Protein AF-A0AAN7XAA5-F1 (afdb_monomer_lite)

InterPro domains:
  IPR008906 HAT, C-terminal dimerisation domain [PF05699] (70-136)
  IPR012337 Ribonuclease H-like superfamily [SSF53098] (80-137)

Foldseek 3Di:
DVVLLVVLLCVLQLLSDDLDQDQCPSLVSLVVLCVVCVVVCVVVVADSVCQSVLVSVLSVVCCVPQRNCSNVDDLVVSCVVCCVPRVRNNVSSVVSVPDDPDCVLVVVLVVQLCVCDDPVRPPDDPVRSVVSSCCVSVPDDPVPGDCVVVVVVCVPDPCNDDVPCVVVVVLVVVLVVVVVVVVVVVVVDDDPPPVVVVVVVSVVVSVVVVVVVVPDPDPDDPPPPPPPPDDDDDDDDDDDDDDDDDD

Organism: Eleginops maclovinus (NCBI:txid56733)

Secondary structure (DSSP, 8-state):
-HHHHHHHGGGG-GGGS-SS--TTTTHHHHHHHHHHTHHHHHHHT--HHHHHHHHHHHHHHHHHHHGGGGGG--HHHHHHHHTTT-HHHHHHHHHHHTS---THHHHHHHHHHHHHS-TT-----HHHHHHHHHHHHHSPPTTT--THHHHHHHHH-S--S-STTHHHHHHHHHHHHHHHHHHHHHTT---TTHHHHHHHHHHHHHHHHHHHHHHSS---SSTTSSSS-------------------

Radius of gyration: 32.75 Å; chains: 1; bounding box: 54×104×87 Å

Sequence (247 aa):
MGGEVLKATKIADMQSWPQEHEDDFGDDFIGVIIDHYREHFDNVGVDVSAIEAEWTSLKQALYENQGNKIHSMSWPSVFELYKSTFPNILHVIDLVLSLPAATSECERGFSQMKITKSQYRNRLKATTMTMLMTIQLHSEPTKDFDPSSAIHQWNQNHNRRPNFMEGRKKGRMAALEGAKQVQEEIDGVDGVDGAQMVAEAAGGAVVEAETKEINSDDSDWFTDMEDNVDSDDGEMEDRGLVGEDEE

Structure (mmCIF, N/CA/C/O backbone):
data_AF-A0AAN7XAA5-F1
#
_entry.id   AF-A0AAN7XAA5-F1
#
loop_
_atom_site.group_PDB
_atom_site.id
_atom_site.type_symbol
_atom_site.label_atom_id
_atom_site.label_alt_id
_atom_site.label_comp_id
_atom_site.label_asym_id
_atom_site.label_entity_id
_atom_site.label_seq_id
_atom_site.pdbx_PDB_ins_code
_atom_site.Cartn_x
_atom_site.Cartn_y
_atom_site.Cartn_z
_atom_site.occupancy
_atom_site.B_iso_or_equiv
_atom_site.auth_seq_id
_atom_site.auth_comp_id
_atom_site.auth_asym_id
_atom_site.auth_atom_id
_atom_site.pdbx_PDB_model_num
ATOM 1 N N . MET A 1 1 ? -16.359 -1.938 -9.067 1.00 53.69 1 MET A N 1
ATOM 2 C CA . MET A 1 1 ? -15.281 -2.621 -8.327 1.00 53.69 1 MET A CA 1
ATOM 3 C C . MET A 1 1 ? -14.135 -1.689 -7.947 1.00 53.69 1 MET A C 1
ATOM 5 O O . MET A 1 1 ? -14.021 -1.407 -6.767 1.00 53.69 1 MET A O 1
ATOM 9 N N . GLY A 1 2 ? -13.337 -1.116 -8.864 1.00 62.19 2 GLY A N 1
ATOM 10 C CA . GLY A 1 2 ? -12.173 -0.290 -8.458 1.00 62.19 2 GLY A CA 1
ATOM 11 C C . GLY A 1 2 ? -12.486 0.913 -7.544 1.00 62.19 2 GLY A C 1
ATOM 12 O O . GLY A 1 2 ? -11.756 1.187 -6.598 1.00 62.19 2 GLY A O 1
ATOM 13 N N . GLY A 1 3 ? -13.617 1.595 -7.759 1.00 75.75 3 GLY A N 1
ATOM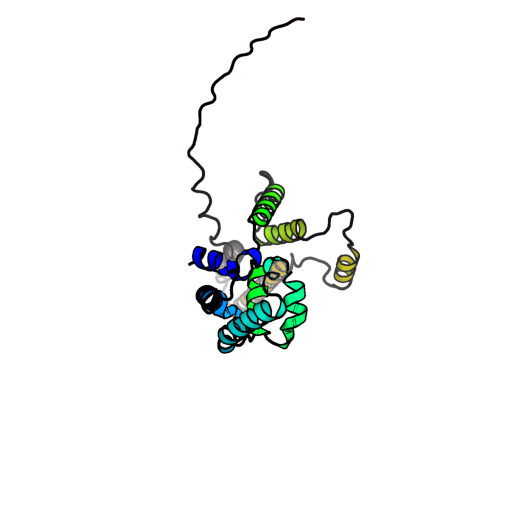 14 C CA . GLY A 1 3 ? -14.022 2.738 -6.927 1.00 75.75 3 GLY A CA 1
ATOM 15 C C . GLY A 1 3 ? -14.503 2.388 -5.511 1.00 75.75 3 GLY A C 1
ATOM 16 O O . GLY A 1 3 ? -14.571 3.276 -4.668 1.00 75.75 3 GLY A O 1
ATOM 17 N N . GLU A 1 4 ? -14.854 1.130 -5.235 1.00 82.81 4 GLU A N 1
ATOM 18 C CA . GLU A 1 4 ? -15.282 0.686 -3.896 1.00 82.81 4 GLU A CA 1
ATOM 19 C C . GLU A 1 4 ? -14.070 0.388 -3.015 1.00 82.81 4 GLU A C 1
ATOM 21 O O . GLU A 1 4 ? -14.033 0.817 -1.866 1.00 82.81 4 GLU A O 1
ATOM 26 N N . VAL A 1 5 ? -13.030 -0.221 -3.590 1.00 84.88 5 VAL A N 1
ATOM 27 C CA . VAL A 1 5 ? -11.747 -0.464 -2.914 1.00 84.88 5 VAL A CA 1
ATOM 28 C C . VAL A 1 5 ? -11.097 0.857 -2.499 1.00 84.88 5 VAL A C 1
ATOM 30 O O . VAL A 1 5 ? -10.680 1.006 -1.357 1.00 84.88 5 VAL A O 1
ATOM 33 N N . LEU A 1 6 ? -11.102 1.866 -3.378 1.00 83.31 6 LEU A N 1
ATOM 34 C CA . LEU A 1 6 ? -10.579 3.203 -3.057 1.00 83.31 6 LEU A CA 1
ATOM 35 C C . LEU A 1 6 ? -11.380 3.942 -1.978 1.00 83.31 6 LEU A C 1
ATOM 37 O O . LEU A 1 6 ? -10.860 4.854 -1.348 1.00 83.31 6 LEU A O 1
ATOM 41 N N . LYS A 1 7 ? -12.653 3.598 -1.769 1.00 85.56 7 LYS A N 1
ATOM 42 C CA . LYS A 1 7 ? -13.410 4.116 -0.621 1.00 85.56 7 LYS A CA 1
ATOM 43 C C . LYS A 1 7 ? -13.056 3.351 0.645 1.00 85.56 7 LYS A C 1
ATOM 45 O O . LYS A 1 7 ? -12.977 3.957 1.707 1.00 85.56 7 LYS A O 1
ATOM 50 N N . ALA A 1 8 ? -12.819 2.048 0.522 1.00 87.88 8 ALA A N 1
ATOM 51 C CA . ALA A 1 8 ? -12.442 1.191 1.631 1.00 87.88 8 ALA A CA 1
ATOM 52 C C . ALA A 1 8 ? -11.065 1.537 2.215 1.00 87.88 8 ALA A C 1
ATOM 54 O O . ALA A 1 8 ? -10.880 1.426 3.422 1.00 87.88 8 ALA A O 1
ATOM 55 N N . THR A 1 9 ? -10.130 2.066 1.417 1.00 87.25 9 THR A N 1
ATOM 56 C CA . THR A 1 9 ? -8.810 2.531 1.899 1.00 87.25 9 THR A CA 1
ATOM 57 C C . THR A 1 9 ? -8.902 3.640 2.954 1.00 87.25 9 THR A C 1
ATOM 59 O O . THR A 1 9 ? -7.947 3.864 3.697 1.00 87.25 9 THR A O 1
ATOM 62 N N . LYS A 1 10 ? -10.070 4.283 3.098 1.00 86.44 10 LYS A N 1
ATOM 63 C CA . LYS A 1 10 ? -10.379 5.250 4.157 1.00 86.44 10 LYS A CA 1
ATOM 64 C C . LYS A 1 10 ? -10.151 4.696 5.570 1.00 86.44 10 LYS A C 1
ATOM 66 O O . LYS A 1 10 ? -9.860 5.477 6.468 1.00 86.44 10 LYS A O 1
ATOM 71 N N . ILE A 1 11 ? -10.178 3.373 5.774 1.00 88.38 11 ILE A N 1
ATOM 72 C CA . ILE A 1 11 ? -9.818 2.763 7.070 1.00 88.38 11 ILE A CA 1
ATOM 73 C C . ILE A 1 11 ? -8.402 3.138 7.532 1.00 88.38 11 ILE A C 1
ATOM 75 O O . ILE A 1 11 ? -8.153 3.239 8.733 1.00 88.38 11 ILE A O 1
ATOM 79 N N . ALA A 1 12 ? -7.487 3.397 6.592 1.00 87.81 12 ALA A N 1
ATOM 80 C CA . ALA A 1 12 ? -6.123 3.818 6.880 1.00 87.81 12 ALA A CA 1
ATOM 81 C C . ALA A 1 12 ? -6.000 5.333 7.125 1.00 87.81 12 ALA A C 1
ATOM 83 O O . ALA A 1 12 ? -4.940 5.808 7.517 1.00 87.81 12 ALA A O 1
ATOM 84 N N . ASP A 1 13 ? -7.054 6.123 6.932 1.00 87.81 13 ASP A N 1
ATOM 85 C CA . ASP A 1 13 ? -7.043 7.536 7.297 1.00 87.81 13 ASP A CA 1
ATOM 86 C C . ASP A 1 13 ? -7.570 7.714 8.724 1.00 87.81 13 ASP A C 1
ATOM 88 O O . ASP A 1 13 ? -8.781 7.748 8.948 1.00 87.81 13 ASP A O 1
ATOM 92 N N . MET A 1 14 ? -6.662 7.881 9.691 1.00 84.81 14 MET A N 1
ATOM 93 C CA . MET A 1 14 ? -7.010 8.110 11.101 1.00 84.81 14 MET A CA 1
ATOM 94 C C . MET A 1 14 ? -7.823 9.393 11.332 1.00 84.81 14 MET A C 1
ATOM 96 O O . MET A 1 14 ? -8.508 9.509 12.349 1.00 84.81 14 MET A O 1
ATOM 100 N N . GLN A 1 15 ? -7.779 10.372 10.421 1.00 84.31 15 GLN A N 1
ATOM 101 C CA . GLN A 1 15 ? -8.607 11.580 10.531 1.00 84.31 15 GLN A CA 1
ATOM 102 C C . GLN A 1 15 ? -10.076 11.296 10.227 1.00 84.31 15 GLN A C 1
ATOM 104 O O . GLN A 1 15 ? -10.954 12.059 10.623 1.00 84.31 15 GLN A O 1
ATOM 109 N N . SER A 1 16 ? -10.341 10.196 9.531 1.00 84.56 16 SER A N 1
ATOM 110 C CA . SER A 1 16 ? -11.666 9.848 9.047 1.00 84.56 16 SER A CA 1
ATOM 111 C C . SER A 1 16 ? -12.468 8.939 9.980 1.00 84.56 16 SER A C 1
ATOM 113 O O . SER A 1 16 ? -13.626 8.630 9.686 1.00 84.56 16 SER A O 1
ATOM 115 N N . TRP A 1 17 ? -11.852 8.521 11.086 1.00 87.62 17 TRP A N 1
ATOM 116 C CA . TRP A 1 17 ? -12.466 7.684 12.110 1.00 87.62 17 TRP A CA 1
ATOM 117 C C . TRP A 1 17 ? -13.531 8.468 12.900 1.00 87.62 17 TRP A C 1
ATOM 119 O O . TRP A 1 17 ? -13.453 9.697 12.989 1.00 87.62 17 TRP A O 1
ATOM 129 N N . PRO A 1 18 ? -14.544 7.800 13.471 1.00 84.38 18 PRO A N 1
ATOM 130 C CA . PRO A 1 18 ? -15.566 8.468 14.271 1.00 84.38 18 PRO A CA 1
ATOM 131 C C . PRO A 1 18 ? -14.996 9.005 15.598 1.00 84.38 18 PRO A C 1
ATOM 133 O O . PRO A 1 18 ? -14.004 8.501 16.123 1.00 84.38 18 PRO A O 1
ATOM 136 N N . GLN A 1 19 ? -15.610 10.057 16.155 1.00 78.56 19 GLN A N 1
ATOM 137 C CA . GLN A 1 19 ? -15.174 10.634 17.441 1.00 78.56 19 GLN A CA 1
ATOM 138 C C . GLN A 1 19 ? -15.478 9.715 18.630 1.00 78.56 19 GLN A C 1
ATOM 140 O O . GLN A 1 19 ? -14.743 9.716 19.615 1.00 78.56 19 GLN A O 1
ATOM 145 N N . GLU A 1 20 ? -16.552 8.935 18.528 1.00 78.50 20 GLU A N 1
ATOM 146 C CA . GLU A 1 20 ? -16.947 7.919 19.500 1.00 78.50 20 GLU A CA 1
ATOM 147 C C . GLU A 1 20 ? -16.768 6.529 18.884 1.00 78.50 20 GLU A C 1
ATOM 149 O O . GLU A 1 20 ? -16.757 6.385 17.661 1.00 78.50 20 GLU A O 1
ATOM 154 N N . HIS A 1 21 ? -16.600 5.512 19.730 1.00 77.56 21 HIS A N 1
ATOM 155 C CA . HIS A 1 21 ? -16.476 4.133 19.269 1.00 77.56 21 HIS A CA 1
ATOM 156 C C . HIS A 1 21 ? -17.784 3.687 18.608 1.00 77.56 21 HIS A C 1
ATOM 158 O O . HIS A 1 21 ? -18.831 3.661 19.254 1.00 77.56 21 HIS A O 1
ATOM 164 N N . GLU A 1 22 ? -17.705 3.322 17.334 1.00 79.75 22 GLU A N 1
ATOM 165 C CA . GLU A 1 22 ? -18.800 2.722 16.580 1.00 79.75 22 GLU A CA 1
ATOM 166 C C . GLU A 1 22 ? -18.401 1.292 16.216 1.00 79.75 22 GLU A C 1
ATOM 168 O O . GLU A 1 22 ? -17.385 1.071 15.548 1.00 79.75 22 GLU A O 1
ATOM 173 N N . ASP A 1 23 ? -19.189 0.326 16.689 1.00 76.06 23 ASP A N 1
ATOM 174 C CA . ASP A 1 23 ? -18.851 -1.096 16.594 1.00 76.06 23 ASP A CA 1
ATOM 175 C C . ASP A 1 23 ? -18.738 -1.548 15.131 1.00 76.06 23 ASP A C 1
ATOM 177 O O . ASP A 1 23 ? -17.788 -2.249 14.793 1.00 76.06 23 ASP A O 1
ATOM 181 N N . ASP A 1 24 ? -19.607 -1.038 14.255 1.00 80.50 24 ASP A N 1
ATOM 182 C CA . ASP A 1 24 ? -19.703 -1.445 12.846 1.00 80.50 24 ASP A CA 1
ATOM 183 C C . ASP A 1 24 ? -18.773 -0.641 11.906 1.00 80.50 24 ASP A C 1
ATOM 185 O O . ASP A 1 24 ? -18.709 -0.891 10.698 1.00 80.50 24 ASP A O 1
ATOM 189 N N . PHE A 1 25 ? -18.036 0.359 12.415 1.00 83.62 25 PHE A N 1
ATOM 190 C CA . PHE A 1 25 ? -17.225 1.227 11.555 1.00 83.62 25 PHE A CA 1
ATOM 191 C C . PHE A 1 25 ? -16.103 0.446 10.858 1.00 83.62 25 PHE A C 1
ATOM 193 O O . PHE A 1 25 ? -15.208 -0.114 11.499 1.00 83.62 25 PHE A O 1
ATOM 200 N N . GLY A 1 26 ? -16.113 0.482 9.526 1.00 82.56 26 GLY A N 1
ATOM 201 C CA . GLY A 1 26 ? -15.047 -0.055 8.683 1.00 82.56 26 GLY A CA 1
ATOM 202 C C . GLY A 1 26 ? -15.094 -1.559 8.435 1.00 82.56 26 GLY A C 1
ATOM 203 O O . GLY A 1 26 ? -14.267 -2.046 7.667 1.00 82.56 26 GLY A O 1
ATOM 204 N N . ASP A 1 27 ? -16.069 -2.269 8.997 1.00 86.88 27 ASP A N 1
ATOM 205 C CA . ASP A 1 27 ? -16.211 -3.718 8.824 1.00 86.88 27 ASP A CA 1
ATOM 206 C C . ASP A 1 27 ? -16.538 -4.054 7.357 1.00 86.88 27 ASP A C 1
ATOM 208 O O . ASP A 1 27 ? -1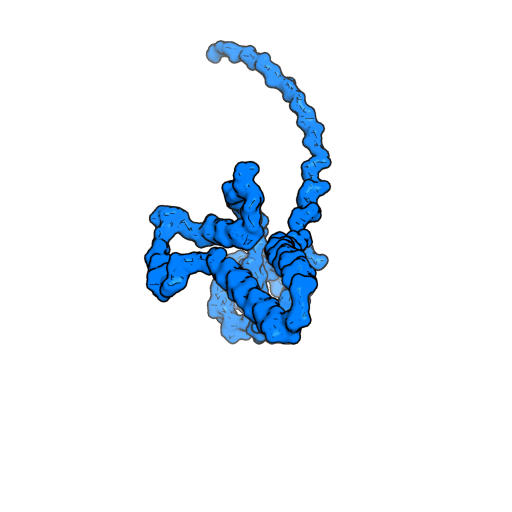5.848 -4.857 6.724 1.00 86.88 27 ASP A O 1
ATOM 212 N N . ASP A 1 28 ? -17.478 -3.315 6.756 1.00 87.56 28 ASP A N 1
ATOM 213 C CA . ASP A 1 28 ? -17.788 -3.403 5.321 1.00 87.56 28 ASP A CA 1
ATOM 214 C C . ASP A 1 28 ? -16.560 -3.102 4.442 1.00 87.56 28 ASP A C 1
ATOM 216 O O . ASP A 1 28 ? -16.342 -3.734 3.406 1.00 87.56 28 ASP A O 1
ATOM 220 N N . PHE A 1 29 ? -15.729 -2.135 4.847 1.00 88.50 29 PHE A N 1
ATOM 221 C CA . PHE A 1 29 ? -14.531 -1.752 4.096 1.00 88.50 29 PHE A CA 1
ATOM 222 C C . PHE A 1 29 ? -13.460 -2.842 4.139 1.00 88.50 29 PHE A C 1
ATOM 224 O O . PHE A 1 29 ? -12.824 -3.117 3.121 1.00 88.50 29 PHE A O 1
ATOM 231 N N . ILE A 1 30 ? -13.288 -3.497 5.285 1.00 89.50 30 ILE A N 1
ATOM 232 C CA . ILE A 1 30 ? -12.371 -4.629 5.423 1.00 89.50 30 ILE A CA 1
ATOM 233 C C . ILE A 1 30 ? -12.827 -5.795 4.557 1.00 89.50 30 ILE A C 1
ATOM 235 O O . ILE A 1 30 ? -12.002 -6.345 3.829 1.00 89.50 30 ILE A O 1
ATOM 239 N N . GLY A 1 31 ? -14.125 -6.106 4.548 1.00 89.00 31 GLY A N 1
ATOM 240 C CA . GLY A 1 31 ? -14.683 -7.128 3.663 1.00 89.00 31 GLY A CA 1
ATOM 241 C C . GLY A 1 31 ? -14.349 -6.868 2.190 1.00 89.00 31 GLY A C 1
ATOM 242 O O . GLY A 1 31 ? -13.876 -7.765 1.493 1.00 89.00 31 GLY A O 1
ATOM 243 N N . VAL A 1 32 ? -14.496 -5.618 1.730 1.00 91.19 32 VAL A N 1
ATOM 244 C CA . VAL A 1 3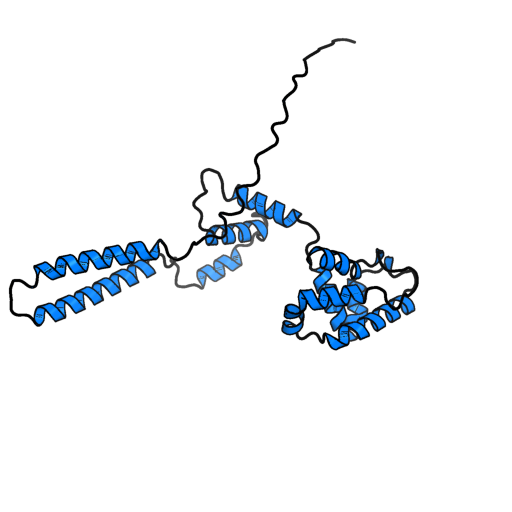2 ? -14.155 -5.213 0.352 1.00 91.19 32 VAL A CA 1
ATOM 245 C C . VAL A 1 32 ? -12.659 -5.372 0.050 1.00 91.19 32 VAL A C 1
ATOM 247 O O . VAL A 1 32 ? -12.298 -5.828 -1.036 1.00 91.19 32 VAL A O 1
ATOM 250 N N . ILE A 1 33 ? -11.774 -5.005 0.982 1.00 90.44 33 ILE A N 1
ATOM 251 C CA . ILE A 1 33 ? -10.316 -5.105 0.787 1.00 90.44 33 ILE A CA 1
ATOM 252 C C . ILE A 1 33 ? -9.868 -6.569 0.773 1.00 90.44 33 ILE A C 1
ATOM 254 O O . ILE A 1 33 ? -9.072 -6.956 -0.083 1.00 90.44 33 ILE A O 1
ATOM 258 N N . ILE A 1 34 ? -10.392 -7.385 1.689 1.00 89.88 34 ILE A N 1
ATOM 259 C CA . ILE A 1 34 ? -10.107 -8.821 1.761 1.00 89.88 34 ILE A CA 1
ATOM 260 C C . ILE A 1 34 ? -10.542 -9.519 0.475 1.00 89.88 34 ILE A C 1
ATOM 262 O O . ILE A 1 34 ? -9.771 -10.299 -0.079 1.00 89.88 34 ILE A O 1
ATOM 266 N N . ASP A 1 35 ? -11.752 -9.235 -0.013 1.00 91.19 35 ASP A N 1
ATOM 267 C CA . ASP A 1 35 ? -12.264 -9.855 -1.236 1.00 91.19 35 ASP A CA 1
ATOM 268 C C . ASP A 1 35 ? -11.423 -9.457 -2.457 1.00 91.19 35 ASP A C 1
ATOM 270 O O . ASP A 1 35 ? -11.054 -10.306 -3.269 1.00 91.19 35 ASP A O 1
ATOM 274 N N . HIS A 1 36 ? -11.024 -8.183 -2.544 1.00 90.44 36 HIS A N 1
ATOM 275 C CA . HIS A 1 36 ? -10.222 -7.685 -3.659 1.00 90.44 36 HIS A CA 1
ATOM 276 C C . HIS A 1 36 ? -8.781 -8.222 -3.675 1.00 90.44 36 HIS A C 1
ATOM 278 O O . HIS A 1 36 ? -8.254 -8.517 -4.747 1.00 90.44 36 HIS A O 1
ATOM 284 N N . TYR A 1 37 ? -8.141 -8.361 -2.509 1.00 88.62 37 TYR A N 1
ATOM 285 C CA . TYR A 1 37 ? -6.741 -8.788 -2.381 1.00 88.62 37 TYR A CA 1
ATOM 286 C C . TYR A 1 37 ? -6.580 -10.221 -1.847 1.00 88.62 37 TYR A C 1
ATOM 288 O O . TYR A 1 37 ? -5.515 -10.574 -1.340 1.00 88.62 37 TYR A O 1
ATOM 296 N N . ARG A 1 38 ? -7.603 -11.074 -1.985 1.00 87.06 38 ARG A N 1
ATOM 297 C CA . ARG A 1 38 ? -7.608 -12.457 -1.473 1.00 87.06 38 ARG A CA 1
ATOM 298 C C . ARG A 1 38 ? -6.348 -13.244 -1.847 1.00 87.06 38 ARG A C 1
ATOM 300 O O . ARG A 1 38 ? -5.707 -13.822 -0.975 1.00 87.06 38 ARG A O 1
ATOM 307 N N . GLU A 1 39 ? -5.949 -13.204 -3.118 1.00 88.56 39 GLU A N 1
ATOM 308 C CA . GLU A 1 39 ? -4.751 -13.910 -3.596 1.00 88.56 39 GLU A CA 1
ATOM 309 C C . GLU A 1 39 ? -3.470 -13.432 -2.899 1.00 88.56 39 GLU A C 1
ATOM 311 O O . GLU A 1 39 ? -2.556 -14.215 -2.648 1.00 88.56 39 GLU A O 1
ATOM 316 N N . HIS A 1 40 ? -3.381 -12.142 -2.571 1.00 87.69 40 HIS A N 1
ATOM 317 C CA . HIS A 1 40 ? -2.231 -11.597 -1.861 1.00 87.69 40 HIS A CA 1
ATOM 318 C C . HIS A 1 40 ? -2.168 -12.133 -0.425 1.00 87.69 40 HIS A C 1
ATOM 320 O O . HIS A 1 40 ? -1.110 -12.585 0.010 1.00 87.69 40 HIS A O 1
ATOM 326 N N . PHE A 1 41 ? -3.299 -12.152 0.284 1.00 87.25 41 PHE A N 1
ATOM 327 C CA . PHE A 1 41 ? -3.360 -12.656 1.657 1.00 87.25 41 PHE A CA 1
ATOM 328 C C . PHE A 1 41 ? -3.066 -14.159 1.751 1.00 87.25 41 PHE A C 1
ATOM 330 O O . PHE A 1 41 ? -2.318 -14.569 2.643 1.00 87.25 41 PHE A O 1
ATOM 337 N N . ASP A 1 42 ? -3.546 -14.954 0.790 1.00 85.81 42 ASP A N 1
ATOM 338 C CA . ASP A 1 42 ? -3.255 -16.392 0.707 1.00 85.81 42 ASP A CA 1
ATOM 339 C C . ASP A 1 42 ? -1.751 -16.661 0.505 1.00 85.81 42 ASP A C 1
ATOM 341 O O . ASP A 1 42 ? -1.186 -17.574 1.108 1.00 85.81 42 ASP A O 1
ATOM 345 N N . ASN A 1 43 ? -1.074 -15.836 -0.302 1.00 85.88 43 ASN A N 1
ATOM 346 C CA . ASN A 1 43 ? 0.363 -15.964 -0.561 1.00 85.88 43 ASN A CA 1
ATOM 347 C C . ASN A 1 43 ? 1.235 -15.563 0.639 1.00 85.88 43 ASN A C 1
ATOM 349 O O . ASN A 1 43 ? 2.307 -16.134 0.843 1.00 85.88 43 ASN A O 1
ATOM 353 N N . VAL A 1 44 ? 0.797 -14.572 1.417 1.00 84.06 44 VAL A N 1
ATOM 354 C CA . VAL A 1 44 ? 1.523 -14.080 2.599 1.00 84.06 44 VAL A CA 1
ATOM 355 C C . VAL A 1 44 ? 1.247 -14.948 3.837 1.00 84.06 44 VAL A C 1
ATOM 357 O O . VAL A 1 44 ? 2.040 -14.947 4.779 1.00 84.06 44 VAL A O 1
ATOM 360 N N . GLY A 1 45 ? 0.174 -15.747 3.824 1.00 83.62 45 GLY A N 1
ATOM 361 C CA . GLY A 1 45 ? -0.216 -16.614 4.938 1.00 83.62 45 GLY A CA 1
ATOM 362 C C . GLY A 1 45 ? -0.924 -15.861 6.067 1.00 83.62 45 GLY A C 1
ATOM 363 O O . GLY A 1 45 ? -0.783 -16.231 7.232 1.00 83.62 45 GLY A O 1
ATOM 364 N N . VAL A 1 46 ? -1.648 -14.791 5.727 1.00 86.19 46 VAL A N 1
ATOM 365 C CA . VAL A 1 46 ? -2.467 -14.015 6.669 1.00 86.19 46 VAL A CA 1
ATOM 366 C C . VAL A 1 46 ? -3.752 -14.787 6.970 1.00 86.19 46 VAL A C 1
ATOM 368 O O . VAL A 1 46 ? -4.418 -15.269 6.054 1.00 86.19 46 VAL A O 1
ATOM 371 N N . ASP A 1 47 ? -4.127 -14.898 8.246 1.00 87.12 47 ASP A N 1
ATOM 372 C CA . ASP A 1 47 ? -5.376 -15.561 8.632 1.00 87.12 47 ASP A CA 1
ATOM 373 C C . ASP A 1 47 ? -6.568 -14.624 8.420 1.00 87.12 47 ASP A C 1
ATOM 375 O O . ASP A 1 47 ? -6.917 -13.820 9.284 1.00 87.12 47 ASP A O 1
ATOM 379 N N . VAL A 1 48 ? -7.208 -14.759 7.258 1.00 85.62 48 VAL A N 1
ATOM 380 C CA . VAL A 1 48 ? -8.371 -13.957 6.860 1.00 85.62 48 VAL A CA 1
ATOM 381 C C . VAL A 1 48 ? -9.529 -14.073 7.855 1.00 85.62 48 VAL A C 1
ATOM 383 O O . VAL A 1 48 ? -10.247 -13.100 8.071 1.00 85.62 48 VAL A O 1
ATOM 386 N N . SER A 1 49 ? -9.694 -15.230 8.504 1.00 85.50 49 SER A N 1
ATOM 387 C CA . SER A 1 49 ? -10.791 -15.446 9.455 1.00 85.50 49 SER A CA 1
ATOM 388 C C . SER A 1 49 ? -10.603 -14.695 10.776 1.00 85.50 49 SER A C 1
ATOM 390 O O . SER A 1 49 ? -11.582 -14.396 11.459 1.00 85.50 49 SER A O 1
ATOM 392 N N . ALA A 1 50 ? -9.358 -14.352 11.117 1.00 88.25 50 ALA A N 1
ATOM 393 C CA . ALA A 1 50 ? -9.023 -13.596 12.317 1.00 88.25 50 ALA A CA 1
ATOM 394 C C . ALA A 1 50 ? -9.099 -12.073 12.113 1.00 88.25 50 ALA A C 1
ATOM 396 O O . ALA A 1 50 ? -9.211 -11.346 13.098 1.00 88.25 50 ALA A O 1
ATOM 397 N N . ILE A 1 51 ? -9.064 -11.577 10.866 1.00 89.12 51 ILE A N 1
ATOM 398 C CA . ILE A 1 51 ? -8.964 -10.135 10.569 1.00 89.12 51 ILE A CA 1
ATOM 399 C C . ILE A 1 51 ? -10.132 -9.343 11.163 1.00 89.12 51 ILE A C 1
ATOM 401 O O . ILE A 1 51 ? -9.901 -8.301 11.770 1.00 89.12 51 ILE A O 1
ATOM 405 N N . GLU A 1 52 ? -11.368 -9.823 11.019 1.00 88.75 52 GLU A N 1
ATOM 406 C CA . GLU A 1 52 ? -12.553 -9.121 11.534 1.00 88.75 52 GLU A CA 1
ATOM 407 C C . GLU A 1 52 ? -12.502 -8.988 13.065 1.00 88.75 52 GLU A C 1
ATOM 409 O O . GLU A 1 52 ? -12.662 -7.897 13.608 1.00 88.75 52 GLU A O 1
ATOM 414 N N . ALA A 1 53 ? -12.175 -10.074 13.773 1.00 89.69 53 ALA A N 1
ATOM 415 C CA . ALA A 1 53 ? -12.058 -10.062 15.231 1.00 89.69 53 ALA A CA 1
ATOM 416 C C . ALA A 1 53 ? -10.881 -9.197 15.722 1.00 89.69 53 ALA A C 1
ATOM 418 O O . ALA A 1 53 ? -10.993 -8.484 16.728 1.00 89.69 53 ALA A O 1
ATOM 419 N N . GLU A 1 54 ? -9.747 -9.246 15.018 1.00 92.62 54 GLU A N 1
ATOM 420 C CA . GLU A 1 54 ? -8.592 -8.388 15.288 1.00 92.62 54 GLU A CA 1
ATOM 421 C C . GLU A 1 54 ? -8.909 -6.914 15.045 1.00 92.62 54 GLU A C 1
ATOM 423 O O . GLU A 1 54 ? -8.465 -6.068 15.817 1.00 92.62 54 GLU A O 1
ATOM 428 N N . TRP A 1 55 ? -9.699 -6.593 14.021 1.00 91.69 55 TRP A N 1
ATOM 429 C CA . TRP A 1 55 ? -10.127 -5.229 13.744 1.00 91.69 55 TRP A CA 1
ATOM 430 C C . TRP A 1 55 ? -10.999 -4.661 14.857 1.00 91.69 55 TRP A C 1
ATOM 432 O O . TRP A 1 55 ? -10.708 -3.573 15.358 1.00 91.69 55 TRP A O 1
ATOM 442 N N . THR A 1 56 ? -12.016 -5.401 15.306 1.00 90.88 56 THR A N 1
ATOM 443 C CA . THR A 1 56 ? -12.846 -4.986 16.446 1.00 90.88 56 THR A CA 1
ATOM 444 C C . THR A 1 56 ? -11.991 -4.769 17.696 1.00 90.88 56 THR A C 1
ATOM 446 O O . THR A 1 56 ? -12.125 -3.755 18.380 1.00 90.88 56 THR A O 1
ATOM 449 N N . SER A 1 57 ? -11.044 -5.675 17.954 1.00 90.38 57 SER A N 1
ATOM 450 C CA . SER A 1 57 ? -10.139 -5.584 19.106 1.00 90.38 57 SER A CA 1
ATOM 451 C C . SER A 1 57 ? -9.171 -4.398 19.004 1.00 90.38 57 SER A C 1
ATOM 453 O O . SER A 1 57 ? -8.906 -3.724 20.001 1.00 90.38 57 SER A O 1
ATOM 455 N N . LEU A 1 58 ? -8.653 -4.112 17.805 1.00 89.81 58 LEU A N 1
ATOM 456 C CA . LEU A 1 58 ? -7.774 -2.976 17.539 1.00 89.81 58 LEU A CA 1
ATOM 457 C C . LEU A 1 58 ? -8.521 -1.651 17.720 1.00 89.81 58 LEU A C 1
ATOM 459 O O . LEU A 1 58 ? -7.990 -0.757 18.380 1.00 89.81 58 LEU A O 1
ATOM 463 N N . LYS A 1 59 ? -9.747 -1.533 17.185 1.00 89.75 59 LYS A N 1
ATOM 464 C CA . LYS A 1 59 ? -10.620 -0.369 17.406 1.00 89.75 59 LYS A CA 1
ATOM 465 C C . LYS A 1 59 ? -10.786 -0.128 18.903 1.00 89.75 59 LYS A C 1
ATOM 467 O O . LYS A 1 59 ? -10.411 0.937 19.393 1.00 89.75 59 LYS A O 1
ATOM 472 N N . GLN A 1 60 ? -11.238 -1.141 19.639 1.00 89.00 60 GLN A N 1
ATOM 473 C CA . GLN A 1 60 ? -11.445 -1.038 21.080 1.00 89.00 60 GLN A CA 1
ATOM 474 C C . GLN A 1 60 ? -10.170 -0.594 21.815 1.00 89.00 60 GLN A C 1
ATOM 476 O O . GLN A 1 60 ? -10.200 0.380 22.567 1.00 89.00 60 GLN A O 1
ATOM 481 N N . ALA A 1 61 ? -9.026 -1.227 21.541 1.00 88.00 61 ALA A N 1
ATOM 482 C CA . ALA A 1 61 ? -7.757 -0.881 22.178 1.00 88.00 61 ALA A CA 1
ATOM 483 C C . ALA A 1 61 ? -7.292 0.555 21.867 1.00 88.00 61 ALA A C 1
ATOM 485 O O . ALA A 1 61 ? -6.700 1.219 22.723 1.00 88.00 61 ALA A O 1
ATOM 486 N N . LEU A 1 62 ? -7.553 1.059 20.656 1.00 87.44 62 LEU A N 1
ATOM 487 C CA . LEU A 1 62 ? -7.227 2.433 20.270 1.00 87.44 62 LEU A CA 1
ATOM 488 C C . LEU A 1 62 ? -8.118 3.450 20.996 1.00 87.44 62 LEU A C 1
ATOM 490 O O . LEU A 1 62 ? -7.594 4.415 21.558 1.00 87.44 62 LEU A O 1
ATOM 494 N N . TYR A 1 63 ? -9.433 3.221 21.051 1.00 86.50 63 TYR A N 1
ATOM 495 C CA . TYR A 1 63 ? -10.365 4.112 21.754 1.00 86.50 63 TYR A CA 1
ATOM 496 C C . TYR A 1 63 ? -10.177 4.084 23.275 1.00 86.50 63 TYR A C 1
ATOM 498 O O . TYR A 1 63 ? -10.220 5.143 23.901 1.00 86.50 63 TYR A O 1
ATOM 506 N N . GLU A 1 64 ? -9.880 2.929 23.874 1.00 85.56 64 GLU A N 1
ATOM 507 C CA . GLU A 1 64 ? -9.610 2.820 25.314 1.00 85.56 64 GLU A CA 1
ATOM 508 C C . GLU A 1 64 ? -8.310 3.526 25.724 1.00 85.56 64 GLU A C 1
ATOM 510 O O . GLU A 1 64 ? -8.279 4.245 26.724 1.00 85.56 64 GLU A O 1
ATOM 515 N N . ASN A 1 65 ? -7.232 3.357 24.950 1.00 82.06 65 ASN A N 1
ATOM 516 C CA . ASN A 1 65 ? -5.923 3.901 25.320 1.00 82.06 65 ASN A CA 1
ATOM 517 C C . ASN A 1 65 ? -5.743 5.376 24.942 1.00 82.06 65 ASN A C 1
ATOM 519 O O . ASN A 1 65 ? -4.984 6.089 25.601 1.00 82.06 65 ASN A O 1
ATOM 523 N N . GLN A 1 66 ? -6.378 5.835 23.861 1.00 78.94 66 GLN A N 1
ATOM 524 C CA . GLN A 1 66 ? -6.088 7.144 23.263 1.00 78.94 66 GLN A CA 1
ATOM 525 C C . GLN A 1 66 ? -7.308 8.063 23.202 1.00 78.94 66 GLN A C 1
ATOM 527 O O . GLN A 1 66 ? -7.135 9.285 23.123 1.00 78.94 66 GLN A O 1
ATOM 532 N N . GLY A 1 67 ? -8.526 7.516 23.281 1.00 76.88 67 GLY A N 1
ATOM 533 C CA . GLY A 1 67 ? -9.777 8.270 23.192 1.00 76.88 67 GLY A CA 1
ATOM 534 C C . GLY A 1 67 ? -9.763 9.247 22.015 1.00 76.88 67 GLY A C 1
ATOM 535 O O . GLY A 1 67 ? -9.437 8.890 20.888 1.00 76.88 67 GLY A O 1
ATOM 536 N N . ASN A 1 68 ? -9.999 10.529 22.292 1.00 70.94 68 ASN A N 1
ATOM 537 C CA . ASN A 1 68 ? -10.070 11.571 21.259 1.00 70.94 68 ASN A CA 1
ATOM 538 C C . ASN A 1 68 ? -8.721 11.902 20.579 1.00 70.94 68 ASN A C 1
ATOM 540 O O . ASN A 1 68 ? -8.678 12.761 19.699 1.00 70.94 68 ASN A O 1
ATOM 544 N N . LYS A 1 69 ? -7.601 11.283 20.986 1.00 80.31 69 LYS A N 1
ATOM 545 C CA . LYS A 1 69 ? -6.269 11.523 20.395 1.00 80.31 69 LYS A CA 1
ATOM 546 C C . LYS A 1 69 ? -5.953 10.636 19.190 1.00 80.31 69 LYS A C 1
ATOM 548 O O . LYS A 1 69 ? -4.891 10.823 18.597 1.00 80.31 69 LYS A O 1
ATOM 553 N N . ILE A 1 70 ? -6.849 9.727 18.798 1.00 81.56 70 ILE A N 1
ATOM 554 C CA . ILE A 1 70 ? -6.651 8.831 17.645 1.00 81.56 70 ILE A CA 1
ATOM 555 C C . ILE A 1 70 ? -6.300 9.620 16.375 1.00 81.56 70 ILE A C 1
ATOM 557 O O . ILE A 1 70 ? -5.338 9.283 15.695 1.00 81.56 70 ILE A O 1
ATOM 561 N N . HIS A 1 71 ? -6.972 10.746 16.114 1.00 82.75 71 HIS A N 1
ATOM 562 C CA . HIS A 1 71 ? -6.711 11.586 14.933 1.00 82.75 71 HIS A CA 1
ATOM 563 C C . HIS A 1 71 ? -5.306 12.209 14.881 1.00 82.75 71 HIS A C 1
ATOM 565 O O . HIS A 1 71 ? -4.897 12.718 13.841 1.00 82.75 71 HIS A O 1
ATOM 571 N N . SER A 1 72 ? -4.590 12.246 16.008 1.00 84.38 72 SER A N 1
ATOM 572 C CA . SER A 1 72 ? -3.219 12.769 16.099 1.00 84.38 72 SER A CA 1
ATOM 573 C C . SER A 1 72 ? -2.163 11.664 16.141 1.00 84.38 72 SER A C 1
ATOM 575 O O . SER A 1 72 ? -0.975 11.967 16.254 1.00 84.38 72 SER A O 1
ATOM 577 N N . MET A 1 73 ? -2.571 10.394 16.096 1.00 83.62 73 MET A N 1
ATOM 578 C CA . MET A 1 73 ? -1.633 9.282 16.042 1.00 83.62 73 MET A CA 1
ATOM 579 C C . MET A 1 73 ? -1.033 9.119 14.649 1.00 83.62 73 MET A C 1
ATOM 581 O O . MET A 1 73 ? -1.543 9.606 13.643 1.00 83.62 73 MET A O 1
ATOM 585 N N . SER A 1 74 ? 0.089 8.410 14.616 1.00 88.31 74 SER A N 1
ATOM 586 C CA . SER A 1 74 ? 0.726 7.960 13.392 1.00 88.31 74 SER A CA 1
ATOM 587 C C . SER A 1 74 ? 0.662 6.436 13.326 1.00 88.31 74 SER A C 1
ATOM 589 O O . SER A 1 74 ? 0.793 5.750 14.346 1.00 88.31 74 SER A O 1
ATOM 591 N N . TRP A 1 75 ? 0.487 5.894 12.119 1.00 90.56 75 TRP A N 1
ATOM 592 C CA . TRP A 1 75 ? 0.523 4.448 11.903 1.00 90.56 75 TRP A CA 1
ATOM 593 C C . TRP A 1 75 ? 1.801 3.787 12.423 1.00 90.56 75 TRP A C 1
ATOM 595 O O . TRP A 1 75 ? 1.660 2.783 13.110 1.00 90.56 75 TRP A O 1
ATOM 605 N N . PRO A 1 76 ? 3.019 4.336 12.232 1.00 90.69 76 PRO A N 1
ATOM 606 C CA . PRO A 1 76 ? 4.235 3.735 12.784 1.00 90.69 76 PRO A CA 1
ATOM 607 C C . PRO A 1 76 ? 4.156 3.432 14.286 1.00 90.69 76 PRO A C 1
ATOM 609 O O . PRO A 1 76 ? 4.549 2.346 14.706 1.00 90.69 76 PRO A O 1
ATOM 612 N N . SER A 1 77 ? 3.576 4.336 15.084 1.00 88.19 77 SER A N 1
ATOM 613 C CA . SER A 1 77 ? 3.374 4.102 16.518 1.00 88.19 77 SER A CA 1
ATOM 614 C C . SER A 1 77 ? 2.368 2.977 16.776 1.00 88.19 77 SER A C 1
ATOM 616 O O . SER A 1 77 ? 2.583 2.140 17.646 1.00 88.19 77 SER A O 1
ATOM 618 N N . VAL A 1 78 ? 1.274 2.917 16.011 1.00 88.50 78 VAL A N 1
ATOM 619 C CA . VAL A 1 78 ? 0.278 1.833 16.119 1.00 88.50 78 VAL A CA 1
ATOM 620 C C . VAL A 1 78 ? 0.894 0.482 15.743 1.00 88.50 78 VAL A C 1
ATOM 622 O O . VAL A 1 78 ? 0.687 -0.501 16.453 1.00 88.50 78 VAL A O 1
ATOM 625 N N . PHE A 1 79 ? 1.715 0.436 14.692 1.00 90.88 79 PHE A N 1
ATOM 626 C CA . PHE A 1 79 ? 2.469 -0.758 14.319 1.00 90.88 79 PHE A CA 1
ATOM 627 C C . PHE A 1 79 ? 3.421 -1.191 15.439 1.00 90.88 79 PHE A C 1
ATOM 629 O O . PHE A 1 79 ? 3.471 -2.370 15.765 1.00 90.88 79 PHE A O 1
ATOM 636 N N . GLU A 1 80 ? 4.148 -0.273 16.073 1.00 90.31 80 GLU A N 1
ATOM 637 C CA . GLU A 1 80 ? 5.063 -0.634 17.161 1.00 90.31 80 GLU A CA 1
ATOM 638 C C . GLU A 1 80 ? 4.332 -1.210 18.385 1.00 90.31 80 GLU A C 1
ATOM 640 O O . GLU A 1 80 ? 4.791 -2.196 18.963 1.00 90.31 80 GLU A O 1
ATOM 645 N N . LEU A 1 81 ? 3.172 -0.651 18.750 1.00 87.31 81 LEU A N 1
ATOM 646 C CA . LEU A 1 81 ? 2.402 -1.113 19.910 1.00 87.31 81 LEU A CA 1
ATOM 647 C C . LEU A 1 81 ? 1.638 -2.423 19.672 1.00 87.31 81 LEU A C 1
ATOM 649 O O . LEU A 1 81 ? 1.523 -3.228 20.596 1.00 87.31 81 LEU A O 1
ATOM 653 N N . TYR A 1 82 ? 1.089 -2.633 18.473 1.00 88.62 82 TYR A N 1
ATOM 654 C CA . TYR A 1 82 ? 0.096 -3.689 18.242 1.00 88.62 82 TYR A CA 1
ATOM 655 C C . TYR A 1 82 ? 0.532 -4.785 17.265 1.00 88.62 82 TYR A C 1
ATOM 657 O O . TYR A 1 82 ? -0.182 -5.777 17.131 1.00 88.62 82 TYR A O 1
ATOM 665 N N . LYS A 1 83 ? 1.714 -4.694 16.638 1.00 87.81 83 LYS A N 1
ATOM 666 C CA . LYS A 1 83 ? 2.199 -5.701 15.668 1.00 87.81 83 LYS A CA 1
ATOM 667 C C . LYS A 1 83 ? 2.292 -7.122 16.215 1.00 87.81 83 LYS A C 1
ATOM 669 O O . LYS A 1 83 ? 2.096 -8.065 15.458 1.00 87.81 83 LYS A O 1
ATOM 674 N N . SER A 1 84 ? 2.579 -7.296 17.504 1.00 87.94 84 SER A N 1
ATOM 675 C CA . SER A 1 84 ? 2.591 -8.623 18.135 1.00 87.94 84 SER A CA 1
ATOM 676 C C . SER A 1 84 ? 1.203 -9.139 18.514 1.00 87.94 84 SER A C 1
ATOM 678 O O . SER A 1 84 ? 1.049 -10.335 18.734 1.00 87.94 84 SER A O 1
ATOM 680 N N . THR A 1 85 ? 0.228 -8.242 18.652 1.00 88.50 85 THR A N 1
ATOM 681 C CA . THR A 1 85 ? -1.103 -8.551 19.192 1.00 88.50 85 THR A CA 1
ATOM 682 C C . THR A 1 85 ? -2.115 -8.767 18.073 1.00 88.50 85 THR A C 1
ATOM 684 O O . THR A 1 85 ? -2.907 -9.697 18.154 1.00 88.50 85 THR A O 1
ATOM 687 N N . PHE A 1 86 ? -2.057 -7.941 17.023 1.00 90.75 86 PHE A N 1
ATOM 688 C CA . PHE A 1 86 ? -2.999 -7.937 15.900 1.00 90.75 86 PHE A CA 1
ATOM 689 C C . PHE A 1 86 ? -2.249 -7.903 14.550 1.00 90.75 86 PHE A C 1
ATOM 691 O O . PHE A 1 86 ? -2.257 -6.885 13.848 1.00 90.75 86 PHE A O 1
ATOM 698 N N . PRO A 1 87 ? -1.497 -8.964 14.204 1.00 90.00 87 PRO A N 1
ATOM 699 C CA . PRO A 1 87 ? -0.627 -8.963 13.031 1.00 90.00 87 PRO A CA 1
ATOM 700 C C . PRO A 1 87 ? -1.390 -8.998 11.699 1.00 90.00 87 PRO A C 1
ATOM 702 O O . PRO A 1 87 ? -0.879 -8.461 10.714 1.00 90.00 87 PRO A O 1
ATOM 705 N N . ASN A 1 88 ? -2.577 -9.613 11.642 1.00 90.88 88 ASN A N 1
ATOM 706 C CA . ASN A 1 88 ? -3.296 -9.834 10.388 1.00 90.88 88 ASN A CA 1
ATOM 707 C C . ASN A 1 88 ? -3.940 -8.533 9.900 1.00 90.88 88 ASN A C 1
ATOM 709 O O . ASN A 1 88 ? -3.730 -8.126 8.757 1.00 90.88 88 ASN A O 1
ATOM 713 N N . ILE A 1 89 ? -4.642 -7.823 10.786 1.00 91.81 89 ILE A N 1
ATOM 714 C CA . ILE A 1 89 ? -5.246 -6.526 10.447 1.00 91.81 89 ILE A CA 1
ATOM 715 C C . ILE A 1 89 ? -4.195 -5.455 10.131 1.00 91.81 89 ILE A C 1
ATOM 717 O O . ILE A 1 89 ? -4.377 -4.645 9.222 1.00 91.81 89 ILE A O 1
ATOM 721 N N . LEU A 1 90 ? -3.051 -5.471 10.821 1.00 91.62 90 LEU A N 1
ATOM 722 C CA . LEU A 1 90 ? -1.957 -4.549 10.515 1.00 91.62 90 LEU A CA 1
ATOM 723 C C . LEU A 1 90 ? -1.342 -4.822 9.142 1.00 91.62 90 LEU A C 1
ATOM 725 O O . LEU A 1 90 ? -0.909 -3.878 8.490 1.00 91.62 90 LEU A O 1
ATOM 729 N N . HIS A 1 91 ? -1.364 -6.065 8.659 1.00 91.44 91 HIS A N 1
ATOM 730 C CA . HIS A 1 91 ? -0.973 -6.373 7.283 1.00 91.44 91 HIS A CA 1
ATOM 731 C C . HIS A 1 91 ? -1.923 -5.748 6.256 1.00 91.44 91 HIS A C 1
ATOM 733 O O . HIS A 1 91 ? -1.475 -5.229 5.238 1.00 91.44 91 HIS A O 1
ATOM 739 N N . VAL A 1 92 ? -3.231 -5.757 6.533 1.00 91.44 92 VAL A N 1
ATOM 740 C CA . VAL A 1 92 ? -4.230 -5.092 5.680 1.00 91.44 92 VAL A CA 1
ATOM 741 C C . VAL A 1 92 ? -3.963 -3.589 5.620 1.00 91.44 92 VAL A C 1
ATOM 743 O O . VAL A 1 92 ? -3.978 -2.994 4.545 1.00 91.44 92 VAL A O 1
ATOM 746 N N . ILE A 1 93 ? -3.680 -2.971 6.766 1.00 91.62 93 ILE A N 1
ATOM 747 C CA . ILE A 1 93 ? -3.369 -1.541 6.832 1.00 91.62 93 ILE A CA 1
ATOM 748 C C . ILE A 1 93 ? -2.052 -1.230 6.109 1.00 91.62 93 ILE A C 1
ATOM 750 O O . ILE A 1 93 ? -1.992 -0.246 5.378 1.00 91.62 93 ILE A O 1
ATOM 754 N N . ASP A 1 94 ? -1.020 -2.063 6.263 1.00 92.12 94 ASP A N 1
ATOM 755 C CA . ASP A 1 94 ? 0.260 -1.911 5.554 1.00 92.12 94 ASP A CA 1
ATOM 756 C C . ASP A 1 94 ? 0.060 -1.959 4.035 1.00 92.12 94 ASP A C 1
ATOM 758 O O . ASP A 1 94 ? 0.526 -1.080 3.309 1.00 92.12 94 ASP A O 1
ATOM 762 N N . LEU A 1 95 ? -0.738 -2.923 3.563 1.00 91.25 95 LEU A N 1
ATOM 763 C CA . LEU A 1 95 ? -1.121 -3.031 2.160 1.00 91.25 95 LEU A CA 1
ATOM 764 C C . LEU A 1 95 ? -1.797 -1.746 1.674 1.00 91.25 95 LEU A C 1
ATOM 766 O O . LEU A 1 95 ? -1.382 -1.191 0.658 1.00 91.25 95 LEU A O 1
ATOM 770 N N . VAL A 1 96 ? -2.791 -1.238 2.407 1.00 91.19 96 VAL A N 1
ATOM 771 C CA . VAL A 1 96 ? -3.499 -0.000 2.045 1.00 91.19 96 VAL A CA 1
ATOM 772 C C . VAL A 1 96 ? -2.555 1.206 2.016 1.00 91.19 96 VAL A C 1
ATOM 774 O O . VAL A 1 96 ? -2.629 2.011 1.090 1.00 91.19 96 VAL A O 1
ATOM 777 N N . LEU A 1 97 ? -1.651 1.329 2.991 1.00 90.19 97 LEU A N 1
ATOM 778 C CA . LEU A 1 97 ? -0.677 2.424 3.068 1.00 90.19 97 LEU A CA 1
ATOM 779 C C . LEU A 1 97 ? 0.419 2.329 1.996 1.00 90.19 97 LEU A C 1
ATOM 781 O O . LEU A 1 97 ? 1.031 3.344 1.663 1.00 90.19 97 LEU A O 1
ATOM 785 N N . SER A 1 98 ? 0.658 1.139 1.441 1.00 89.50 98 SER A N 1
ATOM 786 C CA . SER A 1 98 ? 1.598 0.928 0.334 1.00 89.50 98 SER A CA 1
ATOM 787 C C . SER A 1 98 ? 1.042 1.346 -1.034 1.00 89.50 98 SER A C 1
ATOM 789 O O . SER A 1 98 ? 1.799 1.439 -2.005 1.00 89.50 98 SER A O 1
ATOM 791 N N . LEU A 1 99 ? -0.267 1.612 -1.131 1.00 86.62 99 LEU A N 1
ATOM 792 C CA . LEU A 1 99 ? -0.892 2.000 -2.390 1.00 86.62 99 LEU A CA 1
ATOM 793 C C . LEU A 1 99 ? -0.473 3.424 -2.788 1.00 86.62 99 LEU A C 1
ATOM 795 O O . LEU A 1 99 ? -0.590 4.358 -1.989 1.00 86.62 99 LEU A O 1
ATOM 799 N N . PRO A 1 100 ? -0.020 3.638 -4.035 1.00 79.25 100 PRO A N 1
ATOM 800 C CA . PRO A 1 100 ? 0.335 4.969 -4.501 1.00 79.25 100 PRO A CA 1
ATOM 801 C C . PRO A 1 100 ? -0.913 5.859 -4.551 1.00 79.25 100 PRO A C 1
ATOM 803 O O . PRO A 1 100 ? -1.879 5.564 -5.252 1.00 79.25 100 PRO A O 1
ATOM 806 N N . ALA A 1 101 ? -0.878 6.980 -3.830 1.00 72.06 101 ALA A N 1
ATOM 807 C CA . ALA A 1 101 ? -2.004 7.913 -3.745 1.00 72.06 101 ALA A CA 1
ATOM 808 C C . ALA A 1 101 ? -2.167 8.810 -4.988 1.00 72.06 101 ALA A C 1
ATOM 810 O O . ALA A 1 101 ? -3.210 9.441 -5.154 1.00 72.06 101 ALA A O 1
ATOM 811 N N . ALA A 1 102 ? -1.145 8.903 -5.847 1.00 73.06 102 ALA A N 1
ATOM 812 C CA . ALA A 1 102 ? -1.111 9.854 -6.954 1.00 73.06 102 ALA A CA 1
ATOM 813 C C . ALA A 1 102 ? -0.645 9.225 -8.271 1.00 73.06 102 ALA A C 1
ATOM 815 O O . ALA A 1 102 ? 0.277 8.411 -8.315 1.00 73.06 102 ALA A O 1
ATOM 816 N N . THR A 1 103 ? -1.233 9.698 -9.371 1.00 77.06 103 THR A N 1
ATOM 817 C CA . THR A 1 103 ? -0.819 9.383 -10.746 1.00 77.06 103 THR A CA 1
ATOM 818 C C . THR A 1 103 ? 0.452 10.122 -11.170 1.00 77.06 103 THR A C 1
ATOM 820 O O . THR A 1 103 ? 0.964 9.869 -12.257 1.00 77.06 103 THR A O 1
ATOM 823 N N . SER A 1 104 ? 1.006 10.995 -10.324 1.00 77.06 104 SER A N 1
ATOM 824 C CA . SER A 1 104 ? 2.210 11.780 -10.621 1.00 77.06 104 SER A CA 1
ATOM 825 C C . SER A 1 104 ? 3.427 10.910 -10.948 1.00 77.06 104 SER A C 1
ATOM 827 O O . SER A 1 104 ? 4.227 11.270 -11.808 1.00 77.06 104 SER A O 1
ATOM 829 N N . GLU A 1 105 ? 3.558 9.732 -10.328 1.00 78.00 105 GLU A N 1
ATOM 830 C CA . GLU A 1 105 ? 4.616 8.776 -10.690 1.00 78.00 105 GLU A CA 1
ATOM 831 C C . GLU A 1 105 ? 4.411 8.206 -12.103 1.00 78.00 105 GLU A C 1
ATOM 833 O O . GLU A 1 105 ? 5.378 8.020 -12.845 1.00 78.00 105 GLU A O 1
ATOM 838 N N . CYS A 1 106 ? 3.157 8.010 -12.528 1.00 83.19 106 CYS A N 1
ATOM 839 C CA . CYS A 1 106 ? 2.843 7.617 -13.902 1.00 83.19 106 CYS A CA 1
ATOM 840 C C . CYS A 1 106 ? 3.175 8.754 -14.881 1.00 83.19 106 CYS A C 1
ATOM 842 O O . CYS A 1 106 ? 3.825 8.512 -15.894 1.00 83.19 106 CYS A O 1
ATOM 844 N N . GLU A 1 107 ? 2.811 10.001 -14.567 1.00 86.75 107 GLU A N 1
ATOM 845 C CA . GLU A 1 107 ? 3.138 11.190 -15.377 1.00 86.75 107 GLU A CA 1
ATOM 846 C C . GLU A 1 107 ? 4.650 11.402 -15.518 1.00 86.75 107 GLU A C 1
ATOM 848 O O . GLU A 1 107 ? 5.157 11.701 -16.608 1.00 86.75 107 GLU A O 1
ATOM 853 N N . ARG A 1 108 ? 5.399 11.183 -14.431 1.00 85.69 108 ARG A N 1
ATOM 854 C CA . ARG A 1 108 ? 6.864 11.166 -14.439 1.00 85.69 108 ARG A CA 1
ATOM 855 C C . ARG A 1 108 ? 7.386 10.052 -15.346 1.00 85.69 108 ARG A C 1
ATOM 857 O O . ARG A 1 108 ? 8.276 10.308 -16.159 1.00 85.69 108 ARG A O 1
ATOM 864 N N . GLY A 1 109 ? 6.807 8.855 -15.265 1.00 88.56 109 GLY A N 1
ATOM 865 C CA . GLY A 1 109 ? 7.097 7.733 -16.159 1.00 88.56 109 GLY A CA 1
ATOM 866 C C . GLY A 1 109 ? 6.878 8.075 -17.634 1.00 88.56 109 GLY A C 1
ATOM 867 O O . GLY A 1 109 ? 7.785 7.891 -18.446 1.00 88.56 109 GLY A O 1
ATOM 868 N N . PHE A 1 110 ? 5.728 8.653 -17.986 1.00 86.62 110 PHE A N 1
ATOM 869 C CA . PHE A 1 110 ? 5.417 9.085 -19.353 1.00 86.62 110 PHE A CA 1
ATOM 870 C C . PHE A 1 110 ? 6.350 10.192 -19.847 1.00 86.62 110 PHE A C 1
ATOM 872 O O . PHE A 1 110 ? 6.814 10.155 -20.988 1.00 86.62 110 PHE A O 1
ATOM 879 N N . SER A 1 111 ? 6.698 11.141 -18.982 1.00 86.50 111 SER A N 1
ATOM 880 C CA . SER A 1 111 ? 7.665 12.193 -19.302 1.00 86.50 111 SER A CA 1
ATOM 881 C C . SER A 1 111 ? 9.045 11.606 -19.618 1.00 86.50 111 SER A C 1
ATOM 883 O O . SER A 1 111 ? 9.651 11.955 -20.633 1.00 86.50 111 SER A O 1
ATOM 885 N N . GLN A 1 112 ? 9.519 10.650 -18.812 1.00 86.44 112 GLN A N 1
ATOM 886 C CA . GLN A 1 112 ? 10.776 9.937 -19.073 1.00 86.44 112 GLN A CA 1
ATOM 887 C C . GLN A 1 112 ? 10.707 9.059 -20.325 1.00 86.44 112 GLN A C 1
ATOM 889 O O . GLN A 1 112 ? 11.674 8.981 -21.092 1.00 86.44 112 GLN A O 1
ATOM 894 N N . MET A 1 113 ? 9.553 8.445 -20.591 1.00 88.75 113 MET A N 1
ATOM 895 C CA . MET A 1 113 ? 9.323 7.697 -21.821 1.00 88.75 113 MET A CA 1
ATOM 896 C C . MET A 1 113 ? 9.413 8.612 -23.044 1.00 88.75 113 MET A C 1
ATOM 898 O O . MET A 1 113 ? 10.053 8.233 -24.018 1.00 88.75 113 MET A O 1
ATOM 902 N N . LYS A 1 114 ? 8.861 9.830 -22.990 1.00 86.06 114 LYS A N 1
ATOM 903 C CA . LYS A 1 114 ? 8.934 10.825 -24.075 1.00 86.06 114 LYS A CA 1
ATOM 904 C C . LYS A 1 114 ? 10.357 11.336 -24.316 1.00 86.06 114 LYS A C 1
ATOM 906 O O . LYS A 1 114 ? 10.751 11.554 -25.458 1.00 86.06 114 LYS A O 1
ATOM 911 N N . ILE A 1 115 ? 11.162 11.477 -23.262 1.00 83.38 115 ILE A N 1
ATOM 912 C CA . ILE A 1 115 ? 12.599 11.774 -23.391 1.00 83.38 115 ILE A CA 1
ATOM 913 C C . ILE A 1 115 ? 13.325 10.589 -24.046 1.00 83.38 115 ILE A C 1
ATOM 915 O O . ILE A 1 115 ? 14.213 10.762 -24.885 1.00 83.38 115 ILE A O 1
ATOM 919 N N . THR A 1 116 ? 12.927 9.365 -23.697 1.00 82.69 116 THR A N 1
ATOM 920 C CA . THR A 1 116 ? 13.557 8.151 -24.215 1.00 82.69 116 THR A CA 1
ATOM 921 C C . THR A 1 116 ? 13.150 7.873 -25.676 1.00 82.69 116 THR A C 1
ATOM 923 O O . THR A 1 116 ? 14.018 7.670 -26.529 1.00 82.69 116 THR A O 1
ATOM 926 N N . LYS A 1 117 ? 11.867 7.935 -26.030 1.00 80.62 117 LYS A N 1
ATOM 927 C CA . LYS A 1 117 ? 11.372 7.897 -27.414 1.00 80.62 117 LYS A CA 1
ATOM 928 C C . LYS A 1 117 ? 11.299 9.318 -27.961 1.00 80.62 117 LYS A C 1
ATOM 930 O O . LYS A 1 117 ? 10.250 9.950 -27.931 1.00 80.62 117 LYS A O 1
ATOM 935 N N . SER A 1 118 ? 12.406 9.815 -28.504 1.00 71.81 118 SER A N 1
ATOM 936 C CA . SER A 1 118 ? 12.335 11.015 -29.341 1.00 71.81 118 SER A CA 1
ATOM 937 C C . SER A 1 118 ? 11.770 10.660 -30.721 1.00 71.81 118 SER A C 1
ATOM 939 O O . SER A 1 118 ? 11.855 9.506 -31.153 1.00 71.81 118 SER A O 1
ATOM 941 N N . GLN A 1 119 ? 11.246 11.653 -31.445 1.00 59.84 119 GLN A N 1
ATOM 942 C CA . GLN A 1 119 ? 10.710 11.484 -32.807 1.00 59.84 119 GLN A CA 1
ATOM 943 C C . GLN A 1 119 ? 11.703 10.794 -33.766 1.00 59.84 119 GLN A C 1
ATOM 945 O O . GLN A 1 119 ? 11.293 10.079 -34.673 1.00 59.84 119 GLN A O 1
ATOM 950 N N . TYR A 1 120 ? 13.009 10.940 -33.520 1.00 65.19 120 TYR A N 1
ATOM 951 C CA . TYR A 1 120 ? 14.080 10.335 -34.319 1.00 65.19 120 TYR A CA 1
ATOM 952 C C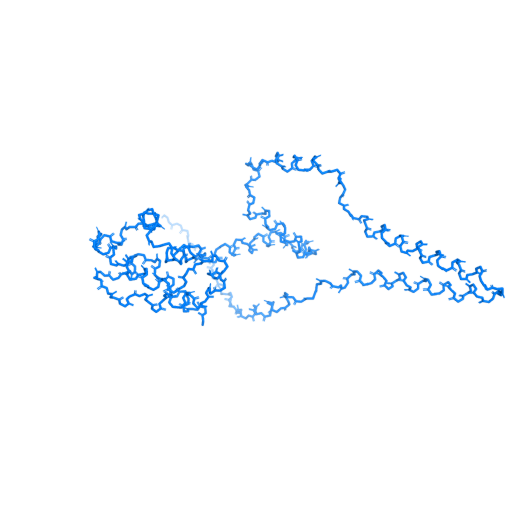 . TYR A 1 120 ? 14.599 8.993 -33.759 1.00 65.19 120 TYR A C 1
ATOM 954 O O . TYR A 1 120 ? 15.371 8.306 -34.426 1.00 65.19 120 TYR A O 1
ATOM 962 N N . ARG A 1 121 ? 14.187 8.594 -32.544 1.00 67.31 121 ARG A N 1
ATOM 963 C CA . ARG A 1 121 ? 14.604 7.360 -31.845 1.00 67.31 121 ARG A CA 1
ATOM 964 C C . ARG A 1 121 ? 13.393 6.533 -31.388 1.00 67.31 121 ARG A C 1
ATOM 966 O O . ARG A 1 121 ? 13.272 6.176 -30.218 1.00 67.31 121 ARG A O 1
ATOM 973 N N . ASN A 1 122 ? 12.488 6.214 -32.311 1.00 73.50 122 ASN A N 1
ATOM 974 C CA . ASN A 1 122 ? 11.236 5.508 -32.002 1.00 73.50 122 ASN A CA 1
ATOM 975 C C . ASN A 1 122 ? 11.282 3.975 -32.204 1.00 73.50 122 ASN A C 1
ATOM 977 O O . ASN A 1 122 ? 10.413 3.281 -31.681 1.00 73.50 122 ASN A O 1
ATOM 981 N N . ARG A 1 123 ? 12.313 3.424 -32.864 1.00 80.06 123 ARG A N 1
ATOM 982 C CA . ARG A 1 123 ? 12.479 1.975 -33.146 1.00 80.06 123 ARG A CA 1
ATOM 983 C C . ARG A 1 123 ? 13.118 1.164 -32.001 1.00 80.06 123 ARG A C 1
ATOM 985 O O . ARG A 1 123 ? 13.941 0.283 -32.244 1.00 80.06 123 ARG A O 1
ATOM 992 N N . LEU A 1 124 ? 12.796 1.479 -30.748 1.00 81.69 124 LEU A N 1
ATOM 993 C CA . LEU A 1 124 ? 13.271 0.717 -29.585 1.00 81.69 124 LEU A CA 1
ATOM 994 C C . LEU A 1 124 ? 12.315 -0.441 -29.281 1.00 81.69 124 LEU A C 1
ATOM 996 O O . LEU A 1 124 ? 11.106 -0.228 -29.223 1.00 81.69 124 LEU A O 1
ATOM 1000 N N . LYS A 1 125 ? 12.862 -1.642 -29.042 1.00 86.00 125 LYS A N 1
ATOM 1001 C CA . LYS A 1 125 ? 12.088 -2.794 -28.552 1.00 86.00 125 LYS A CA 1
ATOM 1002 C C . LYS A 1 125 ? 11.478 -2.479 -27.185 1.00 86.00 125 LYS A C 1
ATOM 1004 O O . LYS A 1 125 ? 12.116 -1.786 -26.387 1.00 86.00 125 LYS A O 1
ATOM 1009 N N . ALA A 1 126 ? 10.302 -3.034 -26.890 1.00 85.50 126 ALA A N 1
ATOM 1010 C CA . ALA A 1 126 ? 9.618 -2.835 -25.610 1.00 85.50 126 ALA A CA 1
ATOM 1011 C C . ALA A 1 126 ? 10.506 -3.228 -24.416 1.00 85.50 126 ALA A C 1
ATOM 1013 O O . ALA A 1 126 ? 10.663 -2.456 -23.477 1.00 85.50 126 ALA A O 1
ATOM 1014 N N . THR A 1 127 ? 11.211 -4.358 -24.511 1.00 86.81 127 THR A N 1
ATOM 1015 C CA . THR A 1 127 ? 12.169 -4.809 -23.486 1.00 86.81 127 THR A CA 1
ATOM 1016 C C . THR A 1 127 ? 13.278 -3.790 -23.223 1.00 86.81 127 THR A C 1
ATOM 1018 O O . THR A 1 127 ? 13.585 -3.471 -22.077 1.00 86.81 127 THR A O 1
ATOM 1021 N N . THR A 1 128 ? 13.855 -3.219 -24.284 1.00 86.56 128 THR A N 1
ATOM 1022 C CA . THR A 1 128 ? 14.890 -2.182 -24.168 1.00 86.56 128 THR A CA 1
ATOM 1023 C C . THR A 1 128 ? 14.321 -0.886 -23.595 1.00 86.56 128 THR A C 1
ATOM 1025 O O . THR A 1 128 ? 14.995 -0.227 -22.808 1.00 86.56 128 THR A O 1
ATOM 1028 N N . MET A 1 129 ? 13.084 -0.528 -23.953 1.00 88.56 129 MET A N 1
ATOM 1029 C CA . MET A 1 129 ? 12.388 0.628 -23.386 1.00 88.56 129 MET A CA 1
ATOM 1030 C C . MET A 1 129 ? 12.218 0.479 -21.877 1.00 88.56 129 MET A C 1
ATOM 1032 O O . MET A 1 129 ? 12.641 1.363 -21.139 1.00 88.56 129 MET A O 1
ATOM 1036 N N . THR A 1 130 ? 11.683 -0.656 -21.422 1.00 88.94 130 THR A N 1
ATOM 1037 C CA . THR A 1 130 ? 11.494 -0.942 -19.997 1.00 88.94 130 THR A CA 1
ATOM 1038 C C . THR A 1 130 ? 12.814 -0.854 -19.244 1.00 88.94 130 THR A C 1
ATOM 1040 O O . THR A 1 130 ? 12.893 -0.128 -18.263 1.00 88.94 130 THR A O 1
ATOM 1043 N N . MET A 1 131 ? 13.884 -1.488 -19.741 1.00 88.88 131 MET A N 1
ATOM 1044 C CA . MET A 1 131 ? 15.205 -1.413 -19.100 1.00 88.88 131 MET A CA 1
ATOM 1045 C C . MET A 1 131 ? 15.718 0.029 -18.986 1.00 88.88 131 MET A C 1
ATOM 1047 O O . MET A 1 131 ? 16.207 0.426 -17.930 1.00 88.88 131 MET A O 1
ATOM 1051 N N . LEU A 1 132 ? 15.597 0.827 -20.053 1.00 88.81 132 LEU A N 1
ATOM 1052 C CA . LEU A 1 132 ? 16.013 2.230 -20.036 1.00 88.81 132 LEU A CA 1
ATOM 1053 C C . LEU A 1 132 ? 15.174 3.055 -19.057 1.00 88.81 132 LEU A C 1
ATOM 1055 O O . LEU A 1 132 ? 15.739 3.837 -18.298 1.00 88.81 132 LEU A O 1
ATOM 1059 N N . MET A 1 133 ? 13.855 2.868 -19.040 1.00 89.94 133 MET A N 1
ATOM 1060 C CA . MET A 1 133 ? 12.960 3.560 -18.113 1.00 89.94 133 MET A CA 1
ATOM 1061 C C . MET A 1 133 ? 13.231 3.175 -16.660 1.00 89.94 133 MET A C 1
ATOM 1063 O O . MET A 1 133 ? 13.305 4.062 -15.817 1.00 89.94 133 MET A O 1
ATOM 1067 N N . THR A 1 134 ? 13.453 1.892 -16.363 1.00 89.00 134 THR A N 1
ATOM 1068 C CA . THR A 1 134 ? 13.829 1.428 -15.021 1.00 89.00 134 THR A CA 1
ATOM 1069 C C . THR A 1 134 ? 15.110 2.107 -14.550 1.00 89.00 134 THR A C 1
ATOM 1071 O O . THR A 1 134 ? 15.155 2.608 -13.429 1.00 89.00 134 THR A O 1
ATOM 1074 N N . ILE A 1 135 ? 16.128 2.191 -15.416 1.00 88.12 135 ILE A N 1
ATOM 1075 C CA . ILE A 1 135 ? 17.366 2.912 -15.102 1.00 88.12 135 ILE A CA 1
ATOM 1076 C C . ILE A 1 135 ? 17.060 4.393 -14.853 1.00 88.12 135 ILE A C 1
ATOM 1078 O O . ILE A 1 135 ? 17.468 4.925 -13.834 1.00 88.12 135 ILE A O 1
ATOM 1082 N N . GLN A 1 136 ? 16.320 5.072 -15.728 1.00 86.44 136 GLN A N 1
ATOM 1083 C CA . GLN A 1 136 ? 16.063 6.512 -15.577 1.00 86.44 136 GLN A CA 1
ATOM 1084 C C . GLN A 1 136 ? 15.193 6.866 -14.358 1.00 86.44 136 GLN A C 1
ATOM 1086 O O . GLN A 1 136 ? 15.348 7.945 -13.790 1.00 86.44 136 GLN A O 1
ATOM 1091 N N . LEU A 1 137 ? 14.267 5.991 -13.957 1.00 87.00 137 LEU A N 1
ATOM 1092 C CA . LEU A 1 137 ? 13.329 6.260 -12.862 1.00 87.00 137 LEU A CA 1
ATOM 1093 C C . LEU A 1 137 ? 13.898 5.916 -11.483 1.00 87.00 137 LEU A C 1
ATOM 1095 O O . LEU A 1 137 ? 13.619 6.645 -10.528 1.00 87.00 137 LEU A O 1
ATOM 1099 N N . HIS A 1 138 ? 14.683 4.838 -11.390 1.00 87.00 138 HIS A N 1
ATOM 1100 C CA . HIS A 1 138 ? 15.192 4.308 -10.122 1.00 87.00 138 HIS A CA 1
ATOM 1101 C C . HIS A 1 138 ? 16.692 4.530 -9.904 1.00 87.00 138 HIS A C 1
ATOM 1103 O O . HIS A 1 138 ? 17.166 4.320 -8.790 1.00 87.00 138 HIS A O 1
ATOM 1109 N N . SER A 1 139 ? 17.454 4.932 -10.928 1.00 84.69 139 SER A N 1
ATOM 1110 C CA . SER A 1 139 ? 18.865 5.282 -10.738 1.00 84.69 139 SER A CA 1
ATOM 1111 C C . SER A 1 139 ? 18.993 6.569 -9.942 1.00 84.69 139 SER A C 1
ATOM 1113 O O . SER A 1 139 ? 18.253 7.535 -10.141 1.00 84.69 139 SER A O 1
ATOM 1115 N N . GLU A 1 140 ? 20.024 6.607 -9.108 1.00 82.25 140 GLU A N 1
ATOM 1116 C CA . GLU A 1 140 ? 20.510 7.847 -8.527 1.00 82.25 140 GLU A CA 1
ATOM 1117 C C . GLU A 1 140 ? 20.935 8.831 -9.632 1.00 82.25 140 GLU A C 1
ATOM 1119 O O . GLU A 1 140 ? 21.309 8.409 -10.741 1.00 82.25 140 GLU A O 1
ATOM 1124 N N . PRO A 1 141 ? 20.894 10.148 -9.355 1.00 79.94 141 PRO A N 1
ATOM 1125 C CA . PRO A 1 141 ? 21.439 11.150 -10.256 1.00 79.94 141 PRO A CA 1
ATOM 1126 C C . PRO A 1 141 ? 22.883 10.812 -10.637 1.00 79.94 141 PRO A C 1
ATOM 1128 O O . PRO A 1 141 ? 23.665 10.349 -9.813 1.00 79.94 141 PRO A O 1
ATOM 1131 N N . THR A 1 142 ? 23.285 11.121 -11.873 1.00 78.38 142 THR A N 1
ATOM 1132 C CA . THR A 1 142 ? 24.615 10.765 -12.417 1.00 78.38 142 THR A CA 1
ATOM 1133 C C . THR A 1 142 ? 25.796 11.232 -11.555 1.00 78.38 142 THR A C 1
ATOM 1135 O O . THR A 1 142 ? 26.890 10.697 -11.680 1.00 78.38 142 THR A O 1
ATOM 1138 N N . LYS A 1 143 ? 25.592 12.241 -10.701 1.00 83.12 143 LYS A N 1
ATOM 1139 C CA . LYS A 1 143 ? 26.615 12.773 -9.793 1.00 83.12 143 LYS A CA 1
ATOM 1140 C C . LYS A 1 143 ? 26.923 11.847 -8.616 1.00 83.12 143 LYS A C 1
ATOM 1142 O O . LYS A 1 143 ? 28.073 11.817 -8.191 1.00 83.12 143 LYS A O 1
ATOM 1147 N N . ASP A 1 144 ? 25.918 11.126 -8.132 1.00 85.94 144 ASP A N 1
ATOM 1148 C CA . ASP A 1 144 ? 25.996 10.317 -6.911 1.00 85.94 144 ASP A CA 1
ATOM 1149 C C . ASP A 1 144 ? 26.066 8.815 -7.223 1.00 85.94 144 ASP A C 1
ATOM 1151 O O . ASP A 1 144 ? 26.432 8.019 -6.366 1.00 85.94 144 ASP A O 1
ATOM 1155 N N . PHE A 1 145 ? 25.805 8.438 -8.479 1.00 83.69 145 PHE A N 1
ATOM 1156 C CA . PHE A 1 145 ? 25.853 7.056 -8.939 1.00 83.69 145 PHE A CA 1
ATOM 1157 C C . PHE A 1 145 ? 27.239 6.415 -8.743 1.00 83.69 145 PHE A C 1
ATOM 1159 O O . PHE A 1 145 ? 28.211 6.798 -9.402 1.00 83.69 145 PHE A O 1
ATOM 1166 N N . ASP A 1 146 ? 27.308 5.377 -7.903 1.00 86.88 146 ASP A N 1
ATOM 1167 C CA . ASP A 1 146 ? 28.501 4.542 -7.726 1.00 86.88 146 ASP A CA 1
ATOM 1168 C C . ASP A 1 146 ? 28.517 3.347 -8.709 1.00 86.88 146 ASP A C 1
ATOM 1170 O O . ASP A 1 146 ? 27.772 2.375 -8.539 1.00 86.88 146 ASP A O 1
ATOM 1174 N N . PRO A 1 147 ? 29.404 3.340 -9.724 1.00 85.00 147 PRO A N 1
ATOM 1175 C CA . PRO A 1 147 ? 29.496 2.238 -10.677 1.00 85.00 147 PRO A CA 1
ATOM 1176 C C . PRO A 1 147 ? 30.226 1.005 -10.118 1.00 85.00 147 PRO A C 1
ATOM 1178 O O . PRO A 1 147 ? 30.311 -0.009 -10.815 1.00 85.00 147 PRO A O 1
ATOM 1181 N N . SER A 1 148 ? 30.784 1.054 -8.902 1.00 85.62 148 SER A N 1
ATOM 1182 C CA . SER A 1 148 ? 31.689 0.020 -8.377 1.00 85.62 148 SER A CA 1
ATOM 1183 C C . SER A 1 148 ? 31.059 -1.374 -8.346 1.00 85.62 148 SER A C 1
ATOM 1185 O O . SER A 1 148 ? 31.699 -2.351 -8.746 1.00 85.62 148 SER A O 1
ATOM 1187 N N . SER A 1 149 ? 29.786 -1.472 -7.949 1.00 82.56 149 SER A N 1
ATOM 1188 C CA . SER A 1 149 ? 29.040 -2.740 -7.939 1.00 82.56 149 SER A CA 1
ATOM 1189 C C . SER A 1 149 ? 28.883 -3.321 -9.350 1.00 82.56 149 SER A C 1
ATOM 1191 O O . SER A 1 149 ? 29.187 -4.493 -9.588 1.00 82.56 149 SER A O 1
ATOM 1193 N N . ALA A 1 150 ? 28.511 -2.480 -10.320 1.00 82.94 150 ALA A N 1
ATOM 1194 C CA . ALA A 1 150 ? 28.363 -2.886 -11.715 1.00 82.94 150 ALA A CA 1
ATOM 1195 C C . ALA A 1 150 ? 29.705 -3.318 -12.329 1.00 82.94 150 ALA A C 1
ATOM 1197 O O . ALA A 1 150 ? 29.769 -4.328 -13.027 1.00 82.94 150 ALA A O 1
ATOM 1198 N N . ILE A 1 151 ? 30.795 -2.604 -12.026 1.00 84.75 151 ILE A N 1
ATOM 1199 C CA . ILE A 1 151 ? 32.153 -2.953 -12.473 1.00 84.75 151 ILE A CA 1
ATOM 1200 C C . ILE A 1 151 ? 32.587 -4.300 -11.887 1.00 84.75 151 ILE A C 1
ATOM 1202 O O . ILE A 1 151 ? 33.182 -5.119 -12.589 1.00 84.75 151 ILE A O 1
ATOM 1206 N N . HIS A 1 152 ? 32.292 -4.555 -10.611 1.00 86.88 152 HIS A N 1
ATOM 1207 C CA . HIS A 1 152 ? 32.629 -5.823 -9.974 1.00 86.88 152 HIS A CA 1
ATOM 1208 C C . HIS A 1 152 ? 31.888 -6.993 -10.628 1.00 86.88 152 HIS A C 1
ATOM 1210 O O . HIS A 1 152 ? 32.526 -7.969 -11.021 1.00 86.88 152 HIS A O 1
ATOM 1216 N N . GLN A 1 153 ? 30.575 -6.860 -10.839 1.00 83.88 153 GLN A N 1
ATOM 1217 C CA . GLN A 1 153 ? 29.768 -7.859 -11.547 1.00 83.88 153 GLN A CA 1
ATOM 1218 C C . GLN A 1 153 ? 30.248 -8.067 -12.991 1.00 83.88 153 GLN A C 1
ATOM 1220 O O . GLN A 1 153 ? 30.390 -9.200 -13.454 1.00 83.88 153 GLN A O 1
ATOM 1225 N N . TRP A 1 154 ? 30.575 -6.978 -13.691 1.00 81.06 154 TRP A N 1
ATOM 1226 C CA . TRP A 1 154 ? 31.128 -7.022 -15.044 1.00 81.06 154 TRP A CA 1
ATOM 1227 C C . TRP A 1 154 ? 32.453 -7.791 -15.104 1.00 81.06 154 TRP A C 1
ATOM 1229 O O . TRP A 1 154 ? 32.674 -8.587 -16.015 1.00 81.06 154 TRP A O 1
ATOM 1239 N N . ASN A 1 155 ? 33.329 -7.590 -14.118 1.00 83.06 155 ASN A N 1
ATOM 1240 C CA . ASN A 1 155 ? 34.630 -8.253 -14.047 1.00 83.06 155 ASN A CA 1
ATOM 1241 C C . ASN A 1 155 ? 34.537 -9.731 -13.633 1.00 83.06 155 ASN A C 1
ATOM 1243 O O . ASN A 1 155 ? 35.384 -10.524 -14.051 1.00 83.06 155 ASN A O 1
ATOM 1247 N N . GLN A 1 156 ? 33.532 -10.103 -12.836 1.00 81.88 156 GLN A N 1
ATOM 1248 C CA . GLN A 1 156 ? 33.274 -11.490 -12.438 1.00 81.88 156 GLN A CA 1
ATOM 1249 C C . GLN A 1 156 ? 32.716 -12.344 -13.588 1.00 81.88 156 GLN A C 1
ATOM 1251 O O . GLN A 1 156 ? 33.007 -13.539 -13.667 1.00 81.88 156 GLN A O 1
ATOM 1256 N N . ASN A 1 157 ? 31.962 -11.748 -14.516 1.00 78.75 157 ASN A N 1
ATOM 1257 C CA . ASN A 1 157 ? 31.408 -12.471 -15.657 1.00 78.75 157 ASN A CA 1
ATOM 1258 C C . ASN A 1 157 ? 32.465 -12.701 -16.754 1.00 78.75 157 ASN A C 1
ATOM 1260 O O . ASN A 1 157 ? 32.941 -11.788 -17.428 1.00 78.75 157 ASN A O 1
ATOM 1264 N N . HIS A 1 158 ? 32.812 -13.970 -16.989 1.00 63.12 158 HIS A N 1
ATOM 1265 C CA . HIS A 1 158 ? 33.814 -14.357 -17.992 1.00 63.12 158 HIS A CA 1
ATOM 1266 C C . HIS A 1 158 ? 33.304 -14.231 -19.444 1.00 63.12 158 HIS A C 1
ATOM 1268 O O . HIS A 1 158 ? 34.096 -14.197 -20.390 1.00 63.12 158 HIS A O 1
ATOM 1274 N N . ASN A 1 159 ? 31.985 -14.124 -19.638 1.00 62.84 159 ASN A N 1
ATOM 1275 C CA . ASN A 1 159 ? 31.361 -13.959 -20.950 1.00 62.84 159 ASN A CA 1
ATOM 1276 C C . ASN A 1 159 ? 31.220 -12.465 -21.287 1.00 62.84 159 ASN A C 1
ATOM 1278 O O . ASN A 1 159 ? 30.147 -11.875 -21.271 1.00 62.84 159 ASN A O 1
ATOM 1282 N N . ARG A 1 160 ? 32.363 -11.836 -21.569 1.00 63.53 160 ARG A N 1
ATOM 1283 C CA . ARG A 1 160 ? 32.521 -10.381 -21.778 1.00 63.53 160 ARG A CA 1
ATOM 1284 C C . ARG A 1 160 ? 31.918 -9.852 -23.085 1.00 63.53 160 ARG A C 1
ATOM 1286 O O . ARG A 1 160 ? 32.128 -8.697 -23.444 1.00 63.53 160 ARG A O 1
ATOM 1293 N N . ARG A 1 161 ? 31.246 -10.708 -23.853 1.00 63.09 161 ARG A N 1
ATOM 1294 C CA . ARG A 1 161 ? 30.589 -10.346 -25.108 1.00 63.09 161 ARG A CA 1
ATOM 1295 C C . ARG A 1 161 ? 29.105 -10.646 -24.945 1.00 63.09 161 ARG A C 1
ATOM 1297 O O . ARG A 1 161 ? 28.792 -11.789 -24.619 1.00 63.09 161 ARG A O 1
ATOM 1304 N N . PRO A 1 162 ? 28.206 -9.682 -25.209 1.00 58.41 162 PRO A N 1
ATOM 1305 C CA . PRO A 1 162 ? 26.801 -9.999 -25.407 1.00 58.41 162 PRO A CA 1
ATOM 1306 C C . PRO A 1 162 ? 26.724 -11.136 -26.424 1.00 58.41 162 PRO A C 1
ATOM 1308 O O . PRO A 1 162 ? 27.432 -11.100 -27.437 1.00 58.41 162 PRO A O 1
ATOM 1311 N N . ASN A 1 163 ? 25.897 -12.144 -26.161 1.00 58.16 163 ASN A N 1
ATOM 1312 C CA . ASN A 1 163 ? 25.745 -13.345 -26.984 1.00 58.16 163 ASN A CA 1
ATOM 1313 C C . ASN A 1 163 ? 25.096 -13.072 -28.360 1.00 58.16 163 ASN A C 1
ATOM 1315 O O . ASN A 1 163 ? 24.394 -13.909 -28.913 1.00 58.16 163 ASN A O 1
ATOM 1319 N N . PHE A 1 164 ? 25.387 -11.925 -28.975 1.00 55.09 164 PHE A N 1
ATOM 1320 C CA . PHE A 1 164 ? 24.946 -11.515 -30.306 1.00 55.09 164 PHE A CA 1
ATOM 1321 C C . PHE A 1 164 ? 25.257 -12.562 -31.390 1.00 55.09 164 PHE A C 1
ATOM 1323 O O . PHE A 1 164 ? 24.615 -12.610 -32.430 1.00 55.09 164 PHE A O 1
ATOM 1330 N N . MET A 1 165 ? 26.249 -13.425 -31.149 1.00 51.25 165 MET A N 1
ATOM 1331 C CA . MET A 1 165 ? 26.692 -14.466 -32.079 1.00 51.25 165 MET A CA 1
ATOM 1332 C C . MET A 1 165 ? 26.221 -15.882 -31.706 1.00 51.25 165 MET A C 1
ATOM 1334 O O . MET A 1 165 ? 26.584 -16.821 -32.414 1.00 51.25 165 MET A O 1
ATOM 1338 N N . GLU A 1 166 ? 25.451 -16.085 -30.628 1.00 56.75 166 GLU A N 1
ATOM 1339 C CA . GLU A 1 166 ? 24.951 -17.428 -30.275 1.00 56.75 166 GLU A CA 1
ATOM 1340 C C . GLU A 1 166 ? 23.907 -17.936 -31.271 1.00 56.75 166 GLU A C 1
ATOM 1342 O O . GLU A 1 166 ? 24.035 -19.071 -31.728 1.00 56.75 166 GLU A O 1
ATOM 1347 N N . GLY A 1 167 ? 22.977 -17.083 -31.719 1.00 59.44 167 GLY A N 1
ATOM 1348 C CA . GLY A 1 167 ? 22.045 -17.420 -32.806 1.00 59.44 167 GLY A CA 1
ATOM 1349 C C . GLY A 1 167 ? 22.778 -17.766 -34.107 1.00 59.44 167 GLY A C 1
ATOM 1350 O O . GLY A 1 167 ? 22.521 -18.792 -34.731 1.00 59.44 167 GLY A O 1
ATOM 1351 N N . ARG A 1 168 ? 23.827 -17.001 -34.444 1.00 57.19 168 ARG A N 1
ATOM 1352 C CA . ARG A 1 168 ? 24.656 -17.247 -35.636 1.00 57.19 168 ARG A CA 1
ATOM 1353 C C . ARG A 1 168 ? 25.462 -18.547 -35.550 1.00 57.19 168 ARG A C 1
ATOM 1355 O O . ARG A 1 168 ? 25.673 -19.207 -36.564 1.00 57.19 168 ARG A O 1
ATOM 1362 N N . LYS A 1 169 ? 25.915 -18.938 -34.352 1.00 58.78 169 LYS A N 1
ATOM 1363 C CA . LYS A 1 169 ? 26.549 -20.247 -34.117 1.00 58.78 169 LYS A CA 1
ATOM 1364 C C . LYS A 1 169 ? 25.536 -21.383 -34.225 1.00 58.78 169 LYS A C 1
ATOM 1366 O O . LYS A 1 169 ? 25.872 -22.400 -34.820 1.00 58.78 169 LYS A O 1
ATOM 1371 N N . LYS A 1 170 ? 24.320 -21.203 -33.699 1.00 60.19 170 LYS A N 1
ATOM 1372 C CA . LYS A 1 170 ? 23.240 -22.197 -33.756 1.00 60.19 170 LYS A CA 1
ATOM 1373 C C . LYS A 1 170 ? 22.779 -22.439 -35.197 1.00 60.19 170 LYS A C 1
ATOM 1375 O O . LYS A 1 170 ? 22.751 -23.587 -35.622 1.00 60.19 170 LYS A O 1
ATOM 1380 N N . GLY A 1 171 ? 22.581 -21.373 -35.978 1.00 63.19 171 GLY A N 1
ATOM 1381 C CA . GLY A 1 171 ? 22.296 -21.461 -37.415 1.00 63.19 171 GLY A CA 1
ATOM 1382 C C . GLY A 1 171 ? 23.434 -22.106 -38.212 1.00 63.19 171 GLY A C 1
ATOM 1383 O O . GLY A 1 171 ? 23.192 -22.953 -39.063 1.00 63.19 171 GLY A O 1
ATOM 1384 N N . ARG A 1 172 ? 24.699 -21.798 -37.885 1.00 61.69 172 ARG A N 1
ATOM 1385 C CA . ARG A 1 172 ? 25.856 -22.424 -38.548 1.00 61.69 172 ARG A CA 1
ATOM 1386 C C . ARG A 1 172 ? 26.022 -23.905 -38.196 1.00 61.69 172 ARG A C 1
ATOM 1388 O O . ARG A 1 172 ? 26.478 -24.661 -39.043 1.00 61.69 172 ARG A O 1
ATOM 1395 N N . MET A 1 173 ? 25.681 -24.312 -36.971 1.00 61.72 173 MET A N 1
ATOM 1396 C CA . MET A 1 173 ? 25.686 -25.719 -36.549 1.00 61.72 173 MET A CA 1
ATOM 1397 C C . MET A 1 173 ? 24.544 -26.493 -37.211 1.00 61.72 173 MET A C 1
ATOM 1399 O O . MET A 1 173 ? 24.805 -27.547 -37.774 1.00 61.72 173 MET A O 1
ATOM 1403 N N . ALA A 1 174 ? 23.333 -25.928 -37.250 1.00 67.88 174 ALA A N 1
ATOM 1404 C CA . ALA A 1 174 ? 22.194 -26.512 -37.957 1.00 67.88 174 ALA A CA 1
ATOM 1405 C C . ALA A 1 174 ? 22.459 -26.650 -39.468 1.00 67.88 174 ALA A C 1
ATOM 1407 O O . ALA A 1 174 ? 22.150 -27.681 -40.055 1.00 67.88 174 ALA A O 1
ATOM 1408 N N . ALA A 1 175 ? 23.113 -25.661 -40.088 1.00 66.56 175 ALA A N 1
ATOM 1409 C CA . ALA A 1 175 ? 23.536 -25.740 -41.486 1.00 66.56 175 ALA A CA 1
ATOM 1410 C C . ALA A 1 175 ? 24.631 -26.798 -41.720 1.00 66.56 175 ALA A C 1
ATOM 1412 O O . ALA A 1 175 ? 24.621 -27.469 -42.747 1.00 66.56 175 ALA A O 1
ATOM 1413 N N . LEU A 1 176 ? 25.567 -26.978 -40.776 1.00 64.44 176 LEU A N 1
ATOM 1414 C CA . LEU A 1 176 ? 26.594 -28.028 -40.857 1.00 64.44 176 LEU A CA 1
ATOM 1415 C C . LEU A 1 176 ? 26.003 -29.433 -40.691 1.00 64.44 176 LEU A C 1
ATOM 1417 O O . LEU A 1 176 ? 26.485 -30.378 -41.308 1.00 64.44 176 LEU A O 1
ATOM 1421 N N . GLU A 1 177 ? 24.995 -29.566 -39.833 1.00 65.81 177 GLU A N 1
ATOM 1422 C CA . GLU A 1 177 ? 24.307 -30.824 -39.551 1.00 65.81 177 GLU A CA 1
ATOM 1423 C C . GLU A 1 177 ? 23.382 -31.209 -40.711 1.00 65.81 177 GLU A C 1
ATOM 1425 O O . GLU A 1 177 ? 23.468 -32.333 -41.197 1.00 65.81 177 GLU A O 1
ATOM 1430 N N . GLY A 1 178 ? 22.645 -30.242 -41.271 1.00 65.38 178 GLY A N 1
ATOM 1431 C CA . GLY A 1 178 ? 21.902 -30.416 -42.522 1.00 65.38 178 GLY A CA 1
ATOM 1432 C C . GLY A 1 178 ? 22.807 -30.763 -43.710 1.00 65.38 178 GLY A C 1
ATOM 1433 O O . GLY A 1 178 ? 22.493 -31.668 -44.474 1.00 65.38 178 GLY A O 1
ATOM 1434 N N . ALA A 1 179 ? 23.980 -30.129 -43.834 1.00 63.34 179 ALA A N 1
ATOM 1435 C CA . ALA A 1 179 ? 24.947 -30.463 -44.885 1.00 63.34 179 ALA A CA 1
ATOM 1436 C C . ALA A 1 179 ? 25.564 -31.865 -44.718 1.00 63.34 179 ALA A C 1
ATOM 1438 O O . ALA A 1 179 ? 25.836 -32.537 -45.710 1.00 63.34 179 ALA A O 1
ATOM 1439 N N . LYS A 1 180 ? 25.767 -32.331 -43.477 1.00 64.94 180 LYS A N 1
ATOM 1440 C CA . LYS A 1 180 ? 26.202 -33.709 -43.195 1.00 64.94 180 LYS A CA 1
ATOM 1441 C C . LYS A 1 180 ? 25.140 -34.734 -43.578 1.00 64.94 180 LYS A C 1
ATOM 1443 O O . LYS A 1 180 ? 25.486 -35.751 -44.164 1.00 64.94 180 LYS A O 1
ATOM 1448 N N . GLN A 1 181 ? 23.880 -34.444 -43.269 1.00 61.84 181 GLN A N 1
ATOM 1449 C CA . GLN A 1 181 ? 22.750 -35.320 -43.569 1.00 61.84 181 GLN A CA 1
ATOM 1450 C C . GLN A 1 181 ? 22.532 -35.454 -45.084 1.00 61.84 181 GLN A C 1
ATOM 1452 O O . GLN A 1 181 ? 22.318 -36.553 -45.580 1.00 61.84 181 GLN A O 1
ATOM 1457 N N . VAL A 1 182 ? 22.713 -34.354 -45.824 1.00 60.28 182 VAL A N 1
ATOM 1458 C CA . VAL A 1 182 ? 22.715 -34.345 -47.294 1.00 60.28 182 VAL A CA 1
ATOM 1459 C C . VAL A 1 182 ? 23.887 -35.152 -47.867 1.00 60.28 182 VAL A C 1
ATOM 1461 O O . VAL A 1 182 ? 23.693 -35.913 -48.806 1.00 60.28 182 VAL A O 1
ATOM 1464 N N . GLN A 1 183 ? 25.097 -35.048 -47.305 1.00 54.09 183 GLN A N 1
ATOM 1465 C CA . GLN A 1 183 ? 26.259 -35.813 -47.784 1.00 54.09 183 GLN A CA 1
ATOM 1466 C C . GLN A 1 183 ? 26.096 -37.332 -47.602 1.00 54.09 183 GLN A C 1
ATOM 1468 O O . GLN A 1 183 ? 26.503 -38.097 -48.472 1.00 54.09 183 GLN A O 1
ATOM 1473 N N . GLU A 1 184 ? 25.474 -37.762 -46.504 1.00 56.47 184 GLU A N 1
ATOM 1474 C CA . GLU A 1 184 ? 25.205 -39.178 -46.212 1.00 56.47 184 GLU A CA 1
ATOM 1475 C C . GLU A 1 184 ? 24.145 -39.781 -47.157 1.00 56.47 184 GLU A C 1
ATOM 1477 O O . GLU A 1 184 ? 24.193 -40.968 -47.473 1.00 56.47 184 GLU A O 1
ATOM 1482 N N . GLU A 1 185 ? 23.224 -38.955 -47.665 1.00 51.81 185 GLU A N 1
ATOM 1483 C CA . GLU A 1 185 ? 22.211 -39.343 -48.655 1.00 51.81 185 GLU A CA 1
ATOM 1484 C C . GLU A 1 185 ? 22.792 -39.435 -50.084 1.00 51.81 185 GLU A C 1
ATOM 1486 O O . GLU A 1 185 ? 22.381 -40.292 -50.868 1.00 51.81 185 GLU A O 1
ATOM 1491 N N . ILE A 1 186 ? 23.806 -38.617 -50.407 1.00 52.41 186 ILE A N 1
ATOM 1492 C CA . ILE A 1 186 ? 24.521 -38.641 -51.700 1.00 52.41 186 ILE A CA 1
ATOM 1493 C C . ILE A 1 186 ? 25.407 -39.892 -51.829 1.00 52.41 186 ILE A C 1
ATOM 1495 O O . ILE A 1 186 ? 25.442 -40.507 -52.893 1.00 52.41 186 ILE A O 1
ATOM 1499 N N . ASP A 1 187 ? 26.073 -40.315 -50.749 1.00 54.59 187 ASP A N 1
ATOM 1500 C CA . ASP A 1 187 ? 26.917 -41.524 -50.741 1.00 54.59 187 ASP A CA 1
ATOM 1501 C C . ASP A 1 187 ? 26.094 -42.835 -50.848 1.00 54.59 187 ASP A C 1
ATOM 1503 O O . ASP A 1 187 ? 26.662 -43.919 -51.004 1.00 54.59 187 ASP A O 1
ATOM 1507 N N . GLY A 1 188 ? 24.755 -42.750 -50.790 1.00 54.38 188 GLY A N 1
ATOM 1508 C CA . GLY A 1 188 ? 23.819 -43.873 -50.920 1.00 54.38 188 GLY A CA 1
ATOM 1509 C C . GLY A 1 188 ? 23.116 -44.014 -52.279 1.00 54.38 188 GLY A C 1
ATOM 1510 O O . GLY A 1 188 ? 22.392 -44.994 -52.469 1.00 54.38 188 GLY A O 1
ATOM 1511 N N . VAL A 1 189 ? 23.299 -43.080 -53.226 1.00 51.06 189 VAL A N 1
ATOM 1512 C CA . VAL A 1 189 ? 22.593 -43.078 -54.523 1.00 51.06 189 VAL A CA 1
ATOM 1513 C C . VAL A 1 189 ? 23.577 -42.995 -55.697 1.00 51.06 189 VAL A C 1
ATOM 1515 O O . VAL A 1 189 ? 24.094 -41.933 -56.031 1.00 51.06 189 VAL A O 1
ATOM 1518 N N . ASP A 1 190 ? 23.779 -44.121 -56.388 1.00 48.03 190 ASP A N 1
ATOM 1519 C CA . ASP A 1 190 ? 24.456 -44.169 -57.690 1.00 48.03 190 ASP A CA 1
ATOM 1520 C C . ASP A 1 190 ? 23.521 -43.608 -58.782 1.00 48.03 190 ASP A C 1
ATOM 1522 O O . ASP A 1 190 ? 22.666 -44.315 -59.320 1.00 48.03 190 ASP A O 1
ATOM 1526 N N . GLY A 1 191 ? 23.663 -42.323 -59.125 1.00 49.19 191 GLY A N 1
ATOM 1527 C CA . GLY A 1 191 ? 22.954 -41.736 -60.269 1.00 49.19 191 GLY A CA 1
ATOM 1528 C C . GLY A 1 191 ? 23.033 -40.211 -60.370 1.00 49.19 191 GLY A C 1
ATOM 1529 O O . GLY A 1 191 ? 22.674 -39.490 -59.445 1.00 49.19 191 GLY A O 1
ATOM 1530 N N . VAL A 1 192 ? 23.453 -39.713 -61.537 1.00 47.72 192 VAL A N 1
ATOM 1531 C CA . VAL A 1 192 ? 23.829 -38.308 -61.820 1.00 47.72 192 VAL A CA 1
ATOM 1532 C C . VAL A 1 192 ? 22.653 -37.305 -61.771 1.00 47.72 192 VAL A C 1
ATOM 1534 O O . VAL A 1 192 ? 22.882 -36.101 -61.818 1.00 47.72 192 VAL A O 1
ATOM 1537 N N . ASP A 1 193 ? 21.409 -37.755 -61.585 1.00 49.62 193 ASP A N 1
ATOM 1538 C CA . ASP A 1 193 ? 20.223 -36.878 -61.535 1.00 49.62 193 ASP A CA 1
ATOM 1539 C C . ASP A 1 193 ? 19.845 -36.395 -60.115 1.00 49.62 193 ASP A C 1
ATOM 1541 O O . ASP A 1 193 ? 19.022 -35.492 -59.965 1.00 49.62 193 ASP A O 1
ATOM 1545 N N . GLY A 1 194 ? 20.464 -36.935 -59.055 1.00 45.84 194 GLY A N 1
ATOM 1546 C CA . GLY A 1 194 ? 20.143 -36.572 -57.664 1.00 45.84 194 GLY A CA 1
ATOM 1547 C C . GLY A 1 194 ? 20.702 -35.218 -57.202 1.00 45.84 194 GLY A C 1
ATOM 1548 O O . GLY A 1 194 ? 20.099 -34.541 -56.373 1.00 45.84 194 GLY A O 1
ATOM 1549 N N . ALA A 1 195 ? 21.826 -34.769 -57.769 1.00 44.53 195 ALA A N 1
ATOM 1550 C CA . ALA A 1 195 ? 22.535 -33.573 -57.302 1.00 44.53 195 ALA A CA 1
ATOM 1551 C C . ALA A 1 195 ? 21.774 -32.255 -57.558 1.00 44.53 195 ALA A C 1
ATOM 1553 O O . ALA A 1 195 ? 21.982 -31.271 -56.846 1.00 44.53 195 ALA A O 1
ATOM 1554 N N . GLN A 1 196 ? 20.884 -32.224 -58.557 1.00 44.19 196 GLN A N 1
ATOM 1555 C CA . GLN A 1 196 ? 20.180 -31.006 -58.964 1.00 44.19 196 GLN A CA 1
ATOM 1556 C C . GLN A 1 196 ? 18.911 -30.736 -58.139 1.00 44.19 196 GLN A C 1
ATOM 1558 O O . GLN A 1 196 ? 18.619 -29.577 -57.858 1.00 44.19 196 GLN A O 1
ATOM 1563 N N . MET A 1 197 ? 18.203 -31.774 -57.673 1.00 47.25 197 MET A N 1
ATOM 1564 C CA . MET A 1 197 ? 17.014 -31.600 -56.820 1.00 47.25 197 MET A CA 1
ATOM 1565 C C . MET A 1 197 ? 17.353 -31.137 -55.393 1.00 47.25 197 MET A C 1
ATOM 1567 O O . MET A 1 197 ? 16.558 -30.453 -54.752 1.00 47.25 197 MET A O 1
ATOM 1571 N N . VAL A 1 198 ? 18.538 -31.479 -54.884 1.00 48.50 198 VAL A N 1
ATOM 1572 C CA . VAL A 1 198 ? 18.910 -31.236 -53.478 1.00 48.50 198 VAL A CA 1
ATOM 1573 C C . VAL A 1 198 ? 19.418 -29.806 -53.245 1.00 48.50 198 VAL A C 1
ATOM 1575 O O . VAL A 1 198 ? 19.216 -29.234 -52.171 1.00 48.50 198 VAL A O 1
ATOM 1578 N N . ALA A 1 199 ? 20.006 -29.176 -54.268 1.00 47.16 199 ALA A N 1
ATOM 1579 C CA . ALA A 1 199 ? 20.459 -27.785 -54.200 1.00 47.16 199 ALA A CA 1
ATOM 1580 C C . ALA A 1 199 ? 19.296 -26.785 -54.018 1.00 47.16 199 ALA A C 1
ATOM 1582 O O . ALA A 1 199 ? 19.456 -25.782 -53.321 1.00 47.16 199 ALA A O 1
ATOM 1583 N N . GLU A 1 200 ? 18.117 -27.071 -54.584 1.00 48.12 200 GLU A N 1
ATOM 1584 C CA . GLU A 1 200 ? 16.918 -26.236 -54.414 1.00 48.12 200 GLU A CA 1
ATOM 1585 C C . GLU A 1 200 ? 16.286 -26.387 -53.019 1.00 48.12 200 GLU A C 1
ATOM 1587 O O . GLU A 1 200 ? 15.851 -25.394 -52.432 1.00 48.12 200 GLU A O 1
ATOM 1592 N N . ALA A 1 201 ? 16.304 -27.591 -52.435 1.00 44.72 201 ALA A N 1
ATOM 1593 C CA . ALA A 1 201 ? 15.752 -27.843 -51.100 1.00 44.72 201 ALA A CA 1
ATOM 1594 C C . ALA A 1 201 ? 16.563 -27.157 -49.980 1.00 44.72 201 ALA A C 1
ATOM 1596 O O . ALA A 1 201 ? 15.989 -26.581 -49.052 1.00 44.72 201 ALA A O 1
ATOM 1597 N N . ALA A 1 202 ? 17.897 -27.148 -50.093 1.00 41.88 202 ALA A N 1
ATOM 1598 C CA . ALA A 1 202 ? 18.777 -26.481 -49.131 1.00 41.88 202 ALA A CA 1
ATOM 1599 C C . ALA A 1 202 ? 18.631 -24.945 -49.154 1.00 41.88 202 ALA A C 1
ATOM 1601 O O . ALA A 1 202 ? 18.751 -24.298 -48.113 1.00 41.88 202 ALA A O 1
ATOM 1602 N N . GLY A 1 203 ? 18.330 -24.358 -50.319 1.00 43.75 203 GLY A N 1
ATOM 1603 C CA . GLY A 1 203 ? 18.068 -22.922 -50.456 1.00 43.75 203 GLY A CA 1
ATOM 1604 C C . GLY A 1 203 ? 16.767 -22.473 -49.780 1.00 43.75 203 GLY A C 1
ATOM 1605 O O . GLY A 1 203 ? 16.729 -21.394 -49.194 1.00 43.75 203 GLY A O 1
ATOM 1606 N N . GLY A 1 204 ? 15.723 -23.309 -49.802 1.00 41.03 204 GLY A N 1
ATOM 1607 C CA . GLY A 1 204 ? 14.424 -23.000 -49.189 1.00 41.03 204 GLY A CA 1
ATOM 1608 C C . GLY A 1 204 ? 14.444 -22.993 -47.656 1.00 41.03 204 GLY A C 1
ATOM 1609 O O . GLY A 1 204 ? 13.905 -22.079 -47.033 1.00 41.03 204 GLY A O 1
ATOM 1610 N N . ALA A 1 205 ? 15.129 -23.960 -47.038 1.00 38.62 205 ALA A N 1
ATOM 1611 C CA . ALA A 1 205 ? 15.159 -24.111 -45.580 1.00 38.62 205 ALA A CA 1
ATOM 1612 C C . ALA A 1 205 ? 15.909 -22.974 -44.852 1.00 38.62 205 ALA A C 1
ATOM 1614 O O . ALA A 1 205 ? 15.566 -22.620 -43.723 1.00 38.62 205 ALA A O 1
ATOM 1615 N N . VAL A 1 206 ? 16.917 -22.373 -45.496 1.00 44.03 206 VAL A N 1
ATOM 1616 C CA . VAL A 1 206 ? 17.693 -21.255 -44.925 1.00 44.03 206 VAL A CA 1
ATOM 1617 C C . VAL A 1 206 ? 16.863 -19.965 -44.876 1.00 44.03 206 VAL A C 1
ATOM 1619 O O . VAL A 1 206 ? 16.936 -19.228 -43.895 1.00 44.03 206 VAL A O 1
ATOM 1622 N N . VAL A 1 207 ? 16.023 -19.723 -45.888 1.00 42.22 207 VAL A N 1
ATOM 1623 C CA . VAL A 1 207 ? 15.163 -18.528 -45.978 1.00 42.22 207 VAL A CA 1
ATOM 1624 C C . VAL A 1 207 ? 13.983 -18.603 -44.998 1.00 42.22 207 VAL A C 1
ATOM 1626 O O . VAL A 1 207 ? 13.586 -17.600 -44.401 1.00 42.22 207 VAL A O 1
ATOM 1629 N N . GLU A 1 208 ? 13.434 -19.797 -44.770 1.00 38.38 208 GLU A N 1
ATOM 1630 C CA . GLU A 1 208 ? 12.317 -19.990 -43.837 1.00 38.38 208 GLU A CA 1
ATOM 1631 C C . GLU A 1 208 ? 12.746 -19.844 -42.360 1.00 38.38 208 GLU A C 1
ATOM 1633 O O . GLU A 1 208 ? 11.983 -19.349 -41.529 1.00 38.38 208 GLU A O 1
ATOM 1638 N N . ALA A 1 209 ? 13.994 -20.192 -42.027 1.00 40.38 209 ALA A N 1
ATOM 1639 C CA . ALA A 1 209 ? 14.545 -20.006 -40.683 1.00 40.38 209 ALA A CA 1
ATOM 1640 C C . ALA A 1 209 ? 14.811 -18.525 -40.340 1.00 40.38 209 ALA A C 1
ATOM 1642 O O . ALA A 1 209 ? 14.545 -18.107 -39.213 1.00 40.38 209 ALA A O 1
ATOM 1643 N N . GLU A 1 210 ? 15.276 -17.715 -41.302 1.00 38.47 210 GLU A N 1
ATOM 1644 C CA . GLU A 1 210 ? 15.512 -16.273 -41.096 1.00 38.47 210 GLU A CA 1
ATOM 1645 C C . GLU A 1 210 ? 14.209 -15.467 -40.961 1.00 38.47 210 GLU A C 1
ATOM 1647 O O . GLU A 1 210 ? 14.164 -14.475 -40.235 1.00 38.47 210 GLU A O 1
ATOM 1652 N N . THR A 1 211 ? 13.126 -15.895 -41.615 1.00 38.94 211 THR A N 1
ATOM 1653 C CA . THR A 1 211 ? 11.829 -15.196 -41.554 1.00 38.94 211 THR A CA 1
ATOM 1654 C C . THR A 1 211 ? 11.040 -15.498 -40.275 1.00 38.94 211 THR A C 1
ATOM 1656 O O . THR A 1 211 ? 10.286 -14.642 -39.807 1.00 38.94 211 THR A O 1
ATOM 1659 N N . LYS A 1 212 ? 11.245 -16.669 -39.654 1.00 37.16 212 LYS A N 1
ATOM 1660 C CA . LYS A 1 212 ? 10.558 -17.065 -38.409 1.00 37.16 212 LYS A CA 1
ATOM 1661 C C . LYS A 1 212 ? 11.085 -16.364 -37.152 1.00 37.16 212 LYS A C 1
ATOM 1663 O O . LYS A 1 212 ? 10.286 -16.066 -36.269 1.00 37.16 212 LYS A O 1
ATOM 1668 N N . GLU A 1 213 ? 12.383 -16.051 -37.072 1.00 42.84 213 GLU A N 1
ATOM 1669 C CA . GLU A 1 213 ? 12.962 -15.315 -35.926 1.00 42.84 213 GLU A CA 1
ATOM 1670 C C . GLU A 1 213 ? 12.512 -13.844 -35.856 1.00 42.84 213 GLU A C 1
ATOM 1672 O O . GLU A 1 213 ? 12.598 -13.223 -34.798 1.00 42.84 213 GLU A O 1
ATOM 1677 N N . ILE A 1 214 ? 12.021 -13.275 -36.962 1.00 41.56 214 ILE A N 1
ATOM 1678 C CA . ILE A 1 214 ? 11.622 -11.862 -37.032 1.00 41.56 214 ILE A CA 1
ATOM 1679 C C . ILE A 1 214 ? 10.179 -11.645 -36.544 1.00 41.56 214 ILE A C 1
ATOM 1681 O O . ILE A 1 214 ? 9.867 -10.556 -36.071 1.00 41.56 214 ILE A O 1
ATOM 1685 N N . ASN A 1 215 ? 9.314 -12.663 -36.614 1.00 39.12 215 ASN A N 1
ATOM 1686 C CA . ASN A 1 215 ? 7.860 -12.481 -36.509 1.00 39.12 215 ASN A CA 1
ATOM 1687 C C . ASN A 1 215 ? 7.189 -13.080 -35.261 1.00 39.12 215 ASN A C 1
ATOM 1689 O O . ASN A 1 215 ? 5.971 -12.972 -35.156 1.00 39.12 215 ASN A O 1
ATOM 1693 N N . SER A 1 216 ? 7.903 -13.740 -34.339 1.00 41.47 216 SER A N 1
ATOM 1694 C CA . SER A 1 216 ? 7.209 -14.580 -33.344 1.00 41.47 216 SER A CA 1
ATOM 1695 C C . SER A 1 216 ? 6.842 -13.935 -32.007 1.00 41.47 216 SER A C 1
ATOM 1697 O O . SER A 1 216 ? 6.178 -14.621 -31.241 1.00 41.47 216 SER A O 1
ATOM 1699 N N . ASP A 1 217 ? 7.259 -12.705 -31.684 1.00 43.81 217 ASP A N 1
ATOM 1700 C CA . ASP A 1 217 ? 7.250 -12.292 -30.263 1.00 43.81 217 ASP A CA 1
ATOM 1701 C C . ASP A 1 217 ? 6.686 -10.903 -29.934 1.00 43.81 217 ASP A C 1
ATOM 1703 O O . ASP A 1 217 ? 6.744 -10.497 -28.782 1.00 43.81 217 ASP A O 1
ATOM 1707 N N . ASP A 1 218 ? 6.097 -10.185 -30.893 1.00 40.91 218 ASP A N 1
ATOM 1708 C CA . ASP A 1 218 ? 5.508 -8.860 -30.631 1.00 40.91 218 ASP A CA 1
ATOM 1709 C C . ASP A 1 218 ? 4.103 -8.751 -31.255 1.00 40.91 218 ASP A C 1
ATOM 1711 O O . ASP A 1 218 ? 3.860 -7.932 -32.140 1.00 40.91 218 ASP A O 1
ATOM 1715 N N . SER A 1 219 ? 3.166 -9.599 -30.810 1.00 40.97 219 SER A N 1
ATOM 1716 C CA . SER A 1 219 ? 1.738 -9.400 -31.102 1.00 40.97 219 SER A CA 1
ATOM 1717 C C . SER A 1 219 ? 1.076 -8.557 -30.007 1.00 40.97 219 SER A C 1
ATOM 1719 O O . SER A 1 219 ? 0.896 -8.997 -28.877 1.00 40.97 219 SER A O 1
ATOM 1721 N N . ASP A 1 220 ? 0.769 -7.319 -30.401 1.00 43.88 220 ASP A N 1
ATOM 1722 C CA . ASP A 1 220 ? -0.408 -6.517 -30.047 1.00 43.88 220 ASP A CA 1
ATOM 1723 C C . ASP A 1 220 ? -0.833 -6.445 -28.571 1.00 43.88 220 ASP A C 1
ATOM 1725 O O . ASP A 1 220 ? -1.747 -7.129 -28.117 1.00 43.88 220 ASP A O 1
ATOM 1729 N N . TRP A 1 221 ? -0.245 -5.485 -27.850 1.00 39.00 221 TRP A N 1
ATOM 1730 C CA . TRP A 1 221 ? -0.868 -4.880 -26.660 1.00 39.00 221 TRP A CA 1
ATOM 1731 C C . TRP A 1 221 ? -1.057 -3.355 -26.778 1.00 39.00 221 TRP A C 1
ATOM 1733 O O . TRP A 1 221 ? -1.821 -2.763 -26.025 1.00 39.00 221 TRP A O 1
ATOM 1743 N N . PHE A 1 222 ? -0.361 -2.685 -27.703 1.00 35.31 222 PHE A N 1
ATOM 1744 C CA . PHE A 1 222 ? -0.259 -1.216 -27.709 1.00 35.31 222 PHE A CA 1
ATOM 1745 C C . PHE A 1 222 ? -1.129 -0.499 -28.748 1.00 35.31 222 PHE A C 1
ATOM 1747 O O . PHE A 1 222 ? -1.161 0.728 -28.754 1.00 35.31 222 PHE A O 1
ATOM 1754 N N . THR A 1 223 ? -1.834 -1.234 -29.606 1.00 41.31 223 THR A N 1
ATOM 1755 C CA . THR A 1 223 ? -2.529 -0.664 -30.773 1.00 41.31 223 THR A CA 1
ATOM 1756 C C . THR A 1 223 ? -3.886 -0.025 -30.424 1.00 41.31 223 THR A C 1
ATOM 1758 O O . THR A 1 223 ? -4.426 0.712 -31.235 1.00 41.31 223 THR A O 1
ATOM 1761 N N . ASP A 1 224 ? -4.404 -0.222 -29.205 1.00 3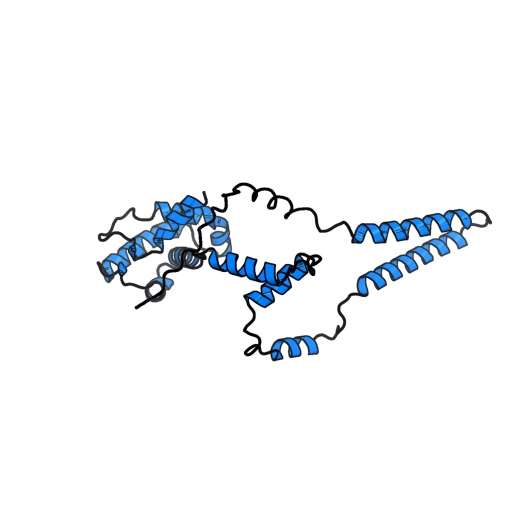5.91 224 ASP A N 1
ATOM 1762 C CA . ASP A 1 224 ? -5.762 0.210 -28.811 1.00 35.91 224 ASP A CA 1
ATOM 1763 C C . ASP A 1 224 ? -5.840 1.562 -28.071 1.00 35.91 224 ASP A C 1
ATOM 1765 O O . ASP A 1 224 ? -6.929 1.998 -27.701 1.00 35.91 224 ASP A O 1
ATOM 1769 N N . MET A 1 225 ? -4.717 2.253 -27.828 1.00 37.28 225 MET A N 1
ATOM 1770 C CA . MET A 1 225 ? -4.719 3.491 -27.022 1.00 37.28 225 MET A CA 1
ATOM 1771 C C . MET A 1 225 ? -4.529 4.786 -27.833 1.00 37.28 225 MET A C 1
ATOM 1773 O O . MET A 1 225 ? -4.580 5.868 -27.251 1.00 37.28 225 MET A O 1
ATOM 1777 N N . GLU A 1 226 ? -4.297 4.703 -29.149 1.00 42.50 226 GLU A N 1
ATOM 1778 C CA . GLU A 1 226 ? -4.011 5.882 -29.991 1.00 42.50 226 GLU A CA 1
ATOM 1779 C C . GLU A 1 226 ? -5.262 6.544 -30.611 1.00 42.50 226 GLU A C 1
ATOM 1781 O O . GLU A 1 226 ? -5.149 7.648 -31.132 1.00 42.50 226 GLU A O 1
ATOM 1786 N N . ASP A 1 227 ? -6.465 5.974 -30.465 1.00 37.00 227 ASP A N 1
ATOM 1787 C CA . ASP A 1 227 ? -7.672 6.446 -31.175 1.00 37.00 227 ASP A CA 1
ATOM 1788 C C . ASP A 1 227 ? -8.613 7.378 -30.376 1.00 37.00 227 ASP A C 1
ATOM 1790 O O . ASP A 1 227 ? -9.786 7.516 -30.723 1.00 37.00 227 ASP A O 1
ATOM 1794 N N . ASN A 1 228 ? -8.159 8.057 -29.312 1.00 37.25 228 ASN A N 1
ATOM 1795 C CA . ASN A 1 228 ? -9.053 8.984 -28.594 1.00 37.25 228 ASN A CA 1
ATOM 1796 C C . ASN A 1 228 ? -8.411 10.272 -28.061 1.00 37.25 228 ASN A C 1
ATOM 1798 O O . ASN A 1 228 ? -8.624 10.650 -26.908 1.00 37.25 228 ASN A O 1
ATOM 1802 N N . VAL A 1 229 ? -7.651 10.970 -28.908 1.00 42.25 229 VAL A N 1
ATOM 1803 C CA . VAL A 1 229 ? -7.353 12.401 -28.720 1.00 42.25 229 VAL A CA 1
ATOM 1804 C C . VAL A 1 229 ? -7.444 13.109 -30.072 1.00 42.25 229 VAL A C 1
ATOM 1806 O O . VAL A 1 229 ? -6.430 13.414 -30.682 1.00 42.25 229 VAL A O 1
ATOM 1809 N N . ASP A 1 230 ? -8.664 13.353 -30.544 1.00 37.25 230 ASP A N 1
ATOM 1810 C CA . ASP A 1 230 ? -8.922 14.426 -31.508 1.00 37.25 230 ASP A CA 1
ATOM 1811 C C . ASP A 1 230 ? -10.385 14.864 -31.411 1.00 37.25 230 ASP A C 1
ATOM 1813 O O . ASP A 1 230 ? -11.283 14.172 -31.891 1.00 37.25 230 ASP A O 1
ATOM 1817 N N . SER A 1 231 ? -10.618 15.988 -30.726 1.00 37.84 231 SER A N 1
ATOM 1818 C CA . SER A 1 231 ? -11.702 16.962 -30.954 1.00 37.84 231 SER A CA 1
ATOM 1819 C C . SER A 1 231 ? -11.711 17.979 -29.807 1.00 37.84 231 SER A C 1
ATOM 1821 O O . SER A 1 231 ? -12.376 17.740 -28.804 1.00 37.84 231 SER A O 1
ATOM 1823 N N . ASP A 1 232 ? -10.979 19.088 -29.947 1.00 32.66 232 ASP A N 1
ATOM 1824 C CA . ASP A 1 232 ? -11.483 20.418 -29.556 1.00 32.66 232 ASP A CA 1
ATOM 1825 C C . ASP A 1 232 ? -10.591 21.520 -30.165 1.00 32.66 232 ASP A C 1
ATOM 1827 O O . ASP A 1 232 ? -9.606 21.967 -29.574 1.00 32.66 232 ASP A O 1
ATOM 1831 N N . ASP A 1 233 ? -10.921 21.928 -31.392 1.00 40.44 233 ASP A N 1
ATOM 1832 C CA . ASP A 1 233 ? -10.411 23.152 -32.011 1.00 40.44 233 ASP A CA 1
ATOM 1833 C C . ASP A 1 233 ? -11.173 24.352 -31.422 1.00 40.44 233 ASP A C 1
ATOM 1835 O O . ASP A 1 233 ? -12.287 24.671 -31.842 1.00 40.44 233 ASP A O 1
ATOM 1839 N N . GLY A 1 234 ? -10.572 25.017 -30.433 1.00 33.34 234 GLY A N 1
ATOM 1840 C CA . GLY A 1 234 ? -11.054 26.279 -29.868 1.00 33.34 234 GLY A CA 1
ATOM 1841 C C . GLY A 1 234 ? -10.316 27.480 -30.462 1.00 33.34 234 GLY A C 1
ATOM 1842 O O . GLY A 1 234 ? -9.121 27.662 -30.238 1.00 33.34 234 GLY A O 1
ATOM 1843 N N . GLU A 1 235 ? -11.053 28.287 -31.220 1.00 34.75 235 GLU A N 1
ATOM 1844 C CA . GLU A 1 235 ? -10.637 29.468 -31.980 1.00 34.75 235 GLU A CA 1
ATOM 1845 C C . GLU A 1 235 ? -9.710 30.451 -31.227 1.00 34.75 235 GLU A C 1
ATOM 1847 O O . GLU A 1 235 ? -9.974 30.882 -30.104 1.00 34.75 235 GLU A O 1
ATOM 1852 N N . MET A 1 236 ? -8.629 30.864 -31.902 1.00 37.56 236 MET A N 1
ATOM 1853 C CA . MET A 1 236 ? -7.797 32.008 -31.518 1.00 37.56 236 MET A CA 1
ATOM 1854 C C . MET A 1 236 ? -8.537 33.319 -31.822 1.00 37.56 236 MET A C 1
ATOM 1856 O O . MET A 1 236 ? -8.633 33.711 -32.985 1.00 37.56 236 MET A O 1
ATOM 1860 N N . GLU A 1 237 ? -8.983 34.039 -30.791 1.00 39.16 237 GLU A N 1
ATOM 1861 C CA . GLU A 1 237 ? -9.359 35.449 -30.930 1.00 39.16 237 GLU A CA 1
ATOM 1862 C C . GLU A 1 237 ? -8.180 36.382 -30.622 1.00 39.16 237 GLU A C 1
ATOM 1864 O O . GLU A 1 237 ? -7.641 36.452 -29.514 1.00 39.16 237 GLU A O 1
ATOM 1869 N N . ASP A 1 238 ? -7.826 37.112 -31.673 1.00 42.22 238 ASP A N 1
ATOM 1870 C CA . ASP A 1 238 ? -6.936 38.258 -31.765 1.00 42.22 238 ASP A CA 1
ATOM 1871 C C . ASP A 1 238 ? -7.312 39.367 -30.762 1.00 42.22 238 ASP A C 1
ATOM 1873 O O . ASP A 1 238 ? -8.437 39.873 -30.744 1.00 42.22 238 ASP A O 1
ATOM 1877 N N . ARG A 1 239 ? -6.353 39.782 -29.926 1.00 36.88 239 ARG A N 1
ATOM 1878 C CA . ARG A 1 239 ? -6.447 41.011 -29.126 1.00 36.88 239 ARG A CA 1
ATOM 1879 C C . ARG A 1 239 ? -5.174 41.834 -29.277 1.00 36.88 239 ARG A C 1
ATOM 1881 O O . ARG A 1 239 ? -4.263 41.768 -28.460 1.00 36.88 239 ARG A O 1
ATOM 1888 N N . GLY A 1 240 ? -5.157 42.622 -30.348 1.00 32.34 240 GLY A N 1
ATOM 1889 C CA . GLY A 1 240 ? -5.164 44.084 -30.257 1.00 32.34 240 GLY A CA 1
ATOM 1890 C C . GLY A 1 240 ? -4.133 44.721 -29.326 1.00 32.34 240 GLY A C 1
ATOM 1891 O O . GLY A 1 240 ? -4.395 44.949 -28.148 1.00 32.34 240 GLY A O 1
ATOM 1892 N N . LEU A 1 241 ? -3.008 45.116 -29.919 1.00 37.78 241 LEU A N 1
ATOM 1893 C CA . LEU A 1 241 ? -2.112 46.153 -29.415 1.00 37.78 241 LEU A CA 1
ATOM 1894 C C . LEU A 1 241 ? -2.874 47.476 -29.232 1.00 37.78 241 LEU A C 1
ATOM 1896 O O . LEU A 1 241 ? -3.347 48.053 -30.210 1.00 37.78 241 LEU A O 1
ATOM 1900 N N . VAL A 1 242 ? -2.912 47.994 -28.006 1.00 38.72 242 VAL A N 1
ATOM 1901 C CA . VAL A 1 242 ? -3.097 49.425 -27.739 1.00 38.72 242 VAL A CA 1
ATOM 1902 C C . VAL A 1 242 ? -1.989 49.837 -26.780 1.00 38.72 242 VAL A C 1
ATOM 1904 O O . VAL A 1 242 ? -1.911 49.341 -25.658 1.00 38.72 242 VAL A O 1
ATOM 1907 N N . GLY A 1 243 ? -1.084 50.676 -27.279 1.00 40.34 243 GLY A N 1
ATOM 1908 C CA . GLY A 1 243 ? -0.154 51.423 -26.446 1.00 40.34 243 GLY A CA 1
ATOM 1909 C C . GLY A 1 243 ? -0.857 52.618 -25.821 1.00 40.34 243 GLY A C 1
ATOM 1910 O O . GLY A 1 243 ? -1.792 53.146 -26.412 1.00 40.34 243 GLY A O 1
ATOM 1911 N N . GLU A 1 244 ? -0.367 53.041 -24.665 1.00 39.28 244 GLU A N 1
ATOM 1912 C CA . GLU A 1 244 ? -0.529 54.396 -24.150 1.00 39.28 244 GLU A CA 1
ATOM 1913 C C . GLU A 1 244 ? 0.704 54.713 -23.289 1.00 39.28 244 GLU A C 1
ATOM 1915 O O . GLU A 1 244 ? 1.067 53.965 -22.378 1.00 39.28 244 GLU A O 1
ATOM 1920 N N . ASP A 1 245 ? 1.385 55.774 -23.716 1.00 45.12 245 ASP A N 1
ATOM 1921 C CA . ASP A 1 245 ? 2.515 56.459 -23.098 1.00 45.12 245 ASP A CA 1
ATOM 1922 C C . ASP A 1 245 ? 2.065 57.345 -21.914 1.00 45.12 245 ASP A C 1
ATOM 1924 O O . ASP A 1 245 ? 0.897 57.723 -21.849 1.00 45.12 245 ASP A O 1
AT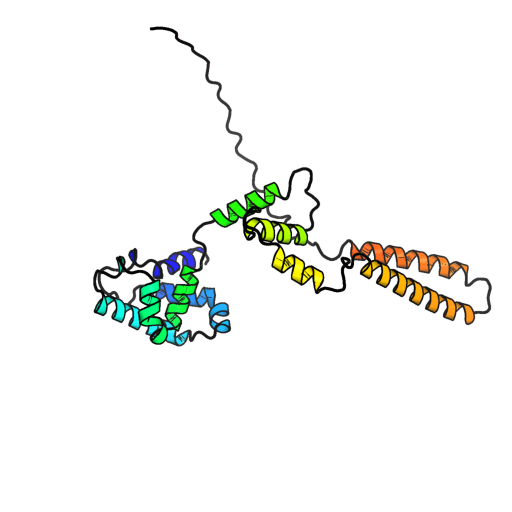OM 1928 N N . GLU A 1 246 ? 3.052 57.751 -21.094 1.00 39.94 246 GLU A N 1
ATOM 1929 C CA . GLU A 1 246 ? 3.090 58.946 -20.209 1.00 39.94 246 GLU A CA 1
ATOM 1930 C C . GLU A 1 246 ? 2.104 58.953 -19.008 1.00 39.94 246 GLU A C 1
ATOM 1932 O O . GLU A 1 246 ? 0.946 58.575 -19.115 1.00 39.94 246 GLU A O 1
ATOM 1937 N N . GLU A 1 247 ? 2.454 59.323 -17.771 1.00 37.88 247 GLU A N 1
ATOM 1938 C CA . GLU A 1 247 ? 3.490 60.184 -17.177 1.00 37.88 247 GLU A CA 1
ATOM 1939 C C . GLU A 1 247 ? 3.724 59.748 -15.710 1.00 37.88 247 GLU A C 1
ATOM 1941 O O . GLU A 1 247 ? 2.751 59.289 -15.061 1.00 37.88 247 GLU A O 1
#

pLDDT: mean 71.28, std 19.55, range [32.34, 92.62]

=== Feature glossary ===
Legend for the data blocks above and below:

— What the protein is —

Sequence gives the chain of amino acids in standard one-letter code (A=alanine, C=cysteine, …, Y=tyrosine), read N→C. It is the only feature that is directly encoded by the gene; all structural features are derived from the folded form of this sequence.

The annotation block draws on four external resources. InterPro: which protein families and domains the sequence belongs to. GO: standardized terms for what the protein does, what process it participates in, and where in the cell it acts. CATH: which structural fold it has in the CATH hierarchy. Organism: the species of origin.

— Where its atoms are —

Atomic coordinates in PDBx/mmCIF format — the same representation the Protein Data Bank distributes. Each line of the _atom_site loop places one backbone atom in Cartesian space (units: ångströms, origin: arbitrary).

Six rendered views show the 3D structure from the faces of a cube — i.e. along ±x, ±y, ±z. Rendering representation is drawn randomly per protein from cartoon (secondary-structure ribbons), sticks (backbone bonds), or molecular surface; coloring is either N→C rainbow (blue at the N-terminus through red at the C-terminus) or one color per chain.

— Local backbone conformation —

DSSP 8-state secondary structure assigns each residue one of H (α-helix), G (3₁₀-helix), I (π-helix), E (extended β-strand), B (isolated β-bridge), T (hydrogen-bonded turn), S (bend), or '-' (coil). The assignment is computed from backbone hydrogen-bond geometry via the Kabsch–Sander algorithm.

P-SEA three-state annotation labels each residue as helix, strand, or coil based purely on the geometry of the Cα trace. It serves as a fallback when the full backbone (and thus DSSP) is unavailable.

φ (phi) and ψ (psi) are the two rotatable backbone dihedrals per residue: φ is the C(i-1)–N–Cα–C torsion, ψ is the N–Cα–C–N(i+1) torsion, both in degrees on (−180°, 180°]. α-helical residues cluster near (−60°, −45°); β-strand residues near (−120°, +130°). A Ramachandran plot is simply a scatter of (φ, ψ) for every residue.

— Global shape and packing —

Radius of gyration (Rg) is the root-mean-square distance of Cα atoms from their centroid — a single number for overall size and compactness. A globular domain of N residues has Rg ≈ 2.2·N^0.38 Å; an extended or disordered chain has a much larger Rg. The Cα contact count is the number of residue pairs whose Cα atoms are within 8 Å and are more than four positions apart in sequence — a standard proxy for tertiary packing density. The bounding box is the smallest axis-aligned box enclosing all Cα atoms.

Accessible surface area quantifies burial. A residue with SASA near zero is packed into the hydrophobic core; one with SASA >100 Å² sits on the surface. Computed here via the Shrake–Rupley numerical algorithm with a 1.4 Å probe.

The contact map is a binary N×N matrix image: pixel (i, j) is dark where Cα_i and Cα_j are within 8 Å and |i−j|>4. Because the |i−j|>4 filter removes local helical contacts, off-diagonal stripes parallel to the main diagonal indicate parallel β-sheets; stripes perpendicular to it indicate antiparallel β-sheets. The Ramachandran plot scatters every residue's (φ, ψ) pair against the sterically allowed regions. The PAE heatmap renders the predicted-aligned-error matrix.

— Structural neighborhood —

A 3Di character summarizes, for each residue, the relative orientation of the Cα frame of its nearest spatial neighbor. Because it encodes fold topology rather than chemistry, 3Di alignments detect remote structural similarity that sequence alignment misses.

Structural nearest neighbors (via Foldseek easy-search vs the PDB). Reported per hit: target PDB id, E-value, and alignment TM-score. A TM-score above ~0.5 is the conventional threshold for 'same fold'.

— Confidence and disorder —

For AlphaFold models, the B-factor field carries pLDDT — the model's own estimate of local accuracy on a 0–100 scale. Regions with pLDDT<50 should be treated as essentially unmodeled; they often correspond to intrinsically disordered segments.

B-factor (Debye–Waller factor) reflects atomic displacement in the crystal lattice. It is an experimental observable (units Å²), not a prediction; low values mean the atom is pinned down, high values mean it moves or is heterogeneous across the crystal.

Predicted Aligned Error (PAE) is an AlphaFold confidence matrix: entry (i, j) is the expected error in the position of residue j, in ångströms, when the prediction is superimposed on the true structure at residue i. Low PAE within a block of residues means that block is internally rigid and well-predicted; high PAE between two blocks means their relative placement is uncertain even if each block individually is confident.